Protein AF-A0A8S1F6C6-F1 (afdb_monomer)

Radius of gyration: 26.27 Å; Cα contacts (8 Å, |Δi|>4): 167; chains: 1; bounding box: 62×47×88 Å

Mean predicted aligned error: 12.19 Å

pLDDT: mean 78.43, std 21.15, range [31.61, 97.56]

InterPro domains:
  IPR026218 Heme transporter HRG [PF16954] (111-164)
  IPR026218 Heme transporter HRG [PR02095] (46-65)
  IPR026218 Heme transporter HRG [PR02095] (69-85)
  IPR026218 Heme transporter HRG [PR02095] (148-163)
  IPR026218 Heme transporter HRG [PR02095] (163-176)
  IPR026218 Heme transporter HRG [PTHR31525] (32-190)

Foldseek 3Di:
DDDDDDDDDPDPPPPPVPPPDPPPQVLVVVLVVDDDDCNQVPRLVVVLVVLVVLLVVLVVVLVCCVPPQVAVLLNVLSVVLSVLSVVLNVVSVCSVVVVCLPDDLVVLVVLLVVLVVQLVVLVVLLVVLVVCCVVVVQDDDDPVSSHYHHSVSSSVSSVSSNVSSVSRNVVSVVVSVSSVVVVVVVVVVVVVVVVVVVD

Solvent-accessible surface area (backbone atoms only — not comparable to full-atom values): 10990 Å² total; per-residue (Å²): 134,88,89,87,78,85,83,83,76,94,76,76,85,77,71,76,82,71,73,69,77,79,66,73,56,63,66,55,58,61,59,67,74,64,84,73,92,51,71,70,77,66,34,65,69,51,50,46,52,54,38,51,54,52,40,55,50,37,55,54,48,39,52,41,20,64,74,71,29,52,16,64,64,32,28,52,39,33,52,53,26,36,54,41,34,50,52,38,42,49,54,51,49,34,45,74,69,52,55,54,75,79,54,56,70,67,56,35,54,50,50,26,52,53,22,50,52,52,23,52,54,24,49,52,50,23,52,51,25,48,53,49,27,59,74,70,62,55,48,84,86,45,77,77,52,41,50,36,85,44,38,65,57,27,21,54,26,22,53,48,34,27,51,34,23,48,55,37,17,56,48,35,51,55,50,48,57,49,54,55,50,55,50,51,56,51,57,51,52,54,51,55,53,55,54,64,75,75,111

Sequence (199 aa):
MVPSNGQYDATDDKNEYEATDNREPFSRIMTAASEGCCKLICNINVKIGWTICGIILGFIYIACYIFYFKNWSACIVCAISVVFAFMTLYLYWAYKKDWIVSWKHSTFFWMFWLNIIFSIFALAGLITCYIIAGIDHMGAATIKDMHGENLWFTGTWFCFIIKWTVQSAFFARSVDKSLYRNQIEIDEEDGDTEIIRKY

Secondary structure (DSSP, 8-state):
---------TTSSSSSS-----S--HHHHHHHT--SS-TTTS-HHHHHHHHHHHHHHHHHHHHHIIIII--HHHHHHHHHHHHHHHHHHHHHHHHHTTGGGGS-HHHHHHHHHHHHHHHHHHHHHHHHHHHHHHHTT---S-GGGGSSS-HHHHHHHHHHHHHHHHHHHHHHHHHHHHHHHHHHHHHHHHHHHHHHTT-

Organism: NCBI:txid2654633

Nearest PDB structures (foldseek):
  8zgt-assembly1_B  TM=4.388E-01  e=4.003E+00  Rattus norvegicus
  3ja6-assembly1_I  TM=4.391E-01  e=5.411E+00  Escherichia coli
  8yrj-assembly1_B  TM=4.553E-01  e=5.690E+00  Mus musculus
  3zx6-assembly1_A  TM=2.893E-01  e=7.691E+00  Archaeoglobus fulgidus DSM 4304

Structure (mmCIF, N/CA/C/O backbone):
data_AF-A0A8S1F6C6-F1
#
_entry.id   AF-A0A8S1F6C6-F1
#
loop_
_atom_site.group_PDB
_atom_site.id
_atom_site.type_symbol
_atom_site.label_atom_id
_atom_site.label_alt_id
_atom_site.label_comp_id
_atom_site.label_asym_id
_atom_site.label_entity_id
_atom_site.label_seq_id
_atom_site.pdbx_PDB_ins_code
_atom_site.Cartn_x
_atom_site.Cartn_y
_atom_site.Cartn_z
_atom_site.occupancy
_atom_site.B_iso_or_equiv
_atom_site.auth_seq_id
_atom_site.auth_comp_id
_atom_site.auth_asym_id
_atom_site.auth_atom_id
_atom_site.pdbx_PDB_model_num
ATOM 1 N N . MET A 1 1 ? -40.542 -30.235 61.345 1.00 38.25 1 MET A N 1
ATOM 2 C CA . MET A 1 1 ? -39.351 -30.634 60.565 1.00 38.25 1 MET A CA 1
ATOM 3 C C . MET A 1 1 ? -39.476 -30.025 59.176 1.00 38.25 1 MET A C 1
ATOM 5 O O . MET A 1 1 ? -40.586 -29.934 58.675 1.00 38.25 1 MET A O 1
ATOM 9 N N . VAL A 1 2 ? -38.353 -29.522 58.667 1.00 33.06 2 VAL A N 1
ATOM 10 C CA . VAL A 1 2 ? -38.108 -28.805 57.395 1.00 33.06 2 VAL A CA 1
ATOM 11 C C . VAL A 1 2 ? -38.571 -29.614 56.151 1.00 33.06 2 VAL A C 1
ATOM 13 O O . VAL A 1 2 ? -38.705 -30.831 56.275 1.00 33.06 2 VAL A O 1
ATOM 16 N N . PRO A 1 3 ? -38.861 -28.962 54.996 1.00 46.53 3 PRO A N 1
ATOM 17 C CA . PRO A 1 3 ? -39.744 -29.442 53.922 1.00 46.53 3 PRO A CA 1
ATOM 18 C C . PRO A 1 3 ? -39.001 -30.005 52.688 1.00 46.53 3 PRO A C 1
ATOM 20 O O . PRO A 1 3 ? -37.785 -29.886 52.589 1.00 46.53 3 PRO A O 1
ATOM 23 N N . SER A 1 4 ? -39.736 -30.597 51.734 1.00 32.88 4 SER A N 1
ATOM 24 C CA . SER A 1 4 ? -39.261 -31.079 50.415 1.00 32.88 4 SER A CA 1
ATOM 25 C C . SER A 1 4 ? -40.494 -31.526 49.598 1.00 32.88 4 SER A C 1
ATOM 27 O O . SER A 1 4 ? -41.352 -32.187 50.170 1.00 32.88 4 SER A O 1
ATOM 29 N N . ASN A 1 5 ? -40.750 -31.218 48.324 1.00 34.97 5 ASN A N 1
ATOM 30 C CA . ASN A 1 5 ? -40.033 -30.529 47.255 1.00 34.97 5 ASN A CA 1
ATOM 31 C C . ASN A 1 5 ? -41.065 -29.838 46.349 1.00 34.97 5 ASN A C 1
ATOM 33 O O . ASN A 1 5 ? -42.118 -30.407 46.059 1.00 34.97 5 ASN A O 1
ATOM 37 N N . GLY A 1 6 ? -40.721 -28.636 45.886 1.00 35.88 6 GLY A N 1
ATOM 38 C CA . GLY A 1 6 ? -41.413 -27.952 44.802 1.00 35.88 6 GLY A CA 1
ATOM 39 C C . GLY A 1 6 ? -41.258 -28.710 43.485 1.00 35.88 6 GLY A C 1
ATOM 40 O O . GLY A 1 6 ? -40.197 -29.252 43.171 1.00 35.88 6 GLY A O 1
ATOM 41 N N . GLN A 1 7 ? -42.353 -28.759 42.743 1.00 31.61 7 GLN A N 1
ATOM 42 C CA . GLN A 1 7 ? -42.448 -29.318 41.408 1.00 31.61 7 GLN A CA 1
ATOM 43 C C . GLN A 1 7 ? -41.919 -28.253 40.440 1.00 31.61 7 GLN A C 1
ATOM 45 O O . GLN A 1 7 ? -42.520 -27.190 40.308 1.00 31.61 7 GLN A O 1
ATOM 50 N N . TYR A 1 8 ? -40.746 -28.500 39.856 1.00 37.75 8 TYR A N 1
ATOM 51 C CA . TYR A 1 8 ? -40.130 -27.616 38.868 1.00 37.75 8 TYR A CA 1
ATOM 52 C C . TYR A 1 8 ? -40.965 -27.625 37.583 1.00 37.75 8 TYR A C 1
ATOM 54 O O . TYR A 1 8 ? -41.187 -28.681 36.988 1.00 37.75 8 TYR A O 1
ATOM 62 N N . ASP A 1 9 ? -41.443 -26.442 37.208 1.00 39.81 9 ASP A N 1
ATOM 63 C CA . ASP A 1 9 ? -42.211 -26.171 35.998 1.00 39.81 9 ASP A CA 1
ATOM 64 C C . ASP A 1 9 ? -41.253 -26.077 34.801 1.00 39.81 9 ASP A C 1
ATOM 66 O O . ASP A 1 9 ? -40.309 -25.287 34.800 1.00 39.81 9 ASP A O 1
ATOM 70 N N . ALA A 1 10 ? -41.445 -26.937 33.803 1.00 39.91 10 ALA A N 1
ATOM 71 C CA . ALA A 1 10 ? -40.552 -27.104 32.656 1.00 39.91 10 ALA A CA 1
ATOM 72 C C . ALA A 1 10 ? -40.976 -26.211 31.476 1.00 39.91 10 ALA A C 1
ATOM 74 O O . ALA A 1 10 ? -41.168 -26.694 30.356 1.00 39.91 10 ALA A O 1
ATOM 75 N N . THR A 1 11 ? -41.161 -24.915 31.727 1.00 37.97 11 THR A N 1
ATOM 76 C CA . THR A 1 11 ? -41.613 -23.951 30.705 1.00 37.97 11 THR A CA 1
ATOM 77 C C . THR A 1 11 ? -40.684 -22.760 30.479 1.00 37.97 11 THR A C 1
ATOM 79 O O . THR A 1 11 ? -41.010 -21.929 29.637 1.00 37.97 11 THR A O 1
ATOM 82 N N . ASP A 1 12 ? -39.5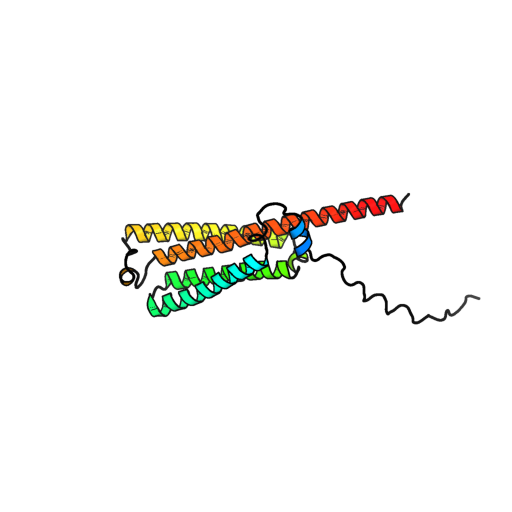16 -22.694 31.127 1.00 38.53 12 ASP A N 1
ATOM 83 C CA . ASP A 1 12 ? -38.663 -21.489 31.096 1.00 38.53 12 ASP A CA 1
ATOM 84 C C . ASP A 1 12 ? -37.388 -21.584 30.230 1.00 38.53 12 ASP A C 1
ATOM 86 O O . ASP A 1 12 ? -36.595 -20.659 30.199 1.00 38.53 12 ASP A O 1
ATOM 90 N N . ASP A 1 13 ? -37.190 -22.659 29.458 1.00 37.94 13 ASP A N 1
ATOM 91 C CA . ASP A 1 13 ? -35.965 -22.830 28.640 1.00 37.94 13 ASP A CA 1
ATOM 92 C C . ASP A 1 13 ? -36.130 -22.449 27.155 1.00 37.94 13 ASP A C 1
ATOM 94 O O . ASP A 1 13 ? -35.235 -22.666 26.335 1.00 37.94 13 ASP A O 1
ATOM 98 N N . LYS A 1 14 ? -37.284 -21.897 26.756 1.00 33.53 14 LYS A N 1
ATOM 99 C CA . LYS A 1 14 ? -37.542 -21.534 25.345 1.00 33.53 14 LYS A CA 1
ATOM 100 C C . LYS A 1 14 ? -37.473 -20.044 25.032 1.00 33.53 14 LYS A C 1
ATOM 102 O O . LYS A 1 14 ? -37.511 -19.702 23.857 1.00 33.53 14 LYS A O 1
ATOM 107 N N . ASN A 1 15 ? -37.302 -19.186 26.035 1.00 37.34 15 ASN A N 1
ATOM 108 C CA . ASN A 1 15 ? -37.282 -17.734 25.836 1.00 37.34 15 ASN A CA 1
ATOM 109 C C . ASN A 1 15 ? -35.881 -17.104 25.933 1.00 37.34 15 ASN A C 1
ATOM 111 O O . ASN A 1 15 ? -35.749 -15.909 25.693 1.00 37.34 15 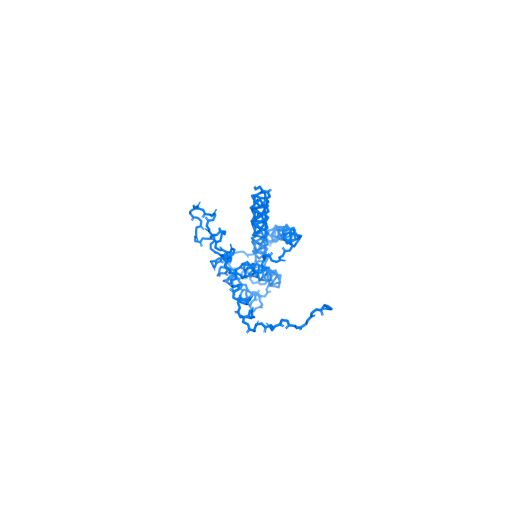ASN A O 1
ATOM 115 N N . GLU A 1 16 ? -34.825 -17.870 26.230 1.00 35.94 16 GLU A N 1
ATOM 116 C CA . GLU A 1 16 ? -33.487 -17.298 26.475 1.00 35.94 16 GLU A CA 1
ATOM 117 C C . GLU A 1 16 ? -32.535 -17.342 25.259 1.00 35.94 16 GLU A C 1
ATOM 119 O O . GLU A 1 16 ? -31.465 -16.739 25.276 1.00 35.94 16 GLU A O 1
ATOM 124 N N . TYR A 1 17 ? -32.940 -17.967 24.147 1.00 36.81 17 TYR A N 1
ATOM 125 C CA . TYR A 1 17 ? -32.152 -17.988 22.898 1.00 36.81 17 TYR A CA 1
ATOM 126 C C . TYR A 1 17 ? -32.688 -17.056 21.799 1.00 36.81 17 TYR A C 1
ATOM 128 O O . TYR A 1 17 ? -32.098 -16.974 20.723 1.00 36.81 17 TYR A O 1
ATOM 136 N N . GLU A 1 18 ? -33.769 -16.323 22.076 1.00 34.50 18 GLU A N 1
ATOM 137 C CA . GLU A 1 18 ? -34.344 -15.298 21.191 1.00 34.50 18 GLU A CA 1
ATOM 138 C C . GLU A 1 18 ? -34.025 -13.865 21.652 1.00 34.50 18 GLU A C 1
ATOM 140 O O . GLU A 1 18 ? -34.672 -12.902 21.250 1.00 34.50 18 GLU A O 1
ATOM 145 N N . ALA A 1 19 ? -32.943 -13.683 22.413 1.00 37.66 19 ALA A N 1
ATOM 146 C CA . ALA A 1 19 ? -32.244 -12.401 22.457 1.00 37.66 19 ALA A CA 1
ATOM 147 C C . ALA A 1 19 ? -31.420 -12.231 21.166 1.00 37.66 19 ALA A C 1
ATOM 149 O O . ALA A 1 19 ? -30.191 -12.139 21.182 1.00 37.66 19 ALA A O 1
ATOM 150 N N . THR A 1 20 ? -32.096 -12.231 20.013 1.00 38.94 20 THR A N 1
ATOM 151 C CA . THR A 1 20 ? -31.527 -11.701 18.777 1.00 38.94 20 THR A CA 1
ATOM 152 C C . THR A 1 20 ? -31.255 -10.226 19.005 1.00 38.94 20 THR A C 1
ATOM 154 O O . THR A 1 20 ? -32.168 -9.406 18.971 1.00 38.94 20 THR A O 1
ATOM 157 N N . ASP A 1 21 ? -29.996 -9.947 19.330 1.00 43.25 21 ASP A N 1
ATOM 158 C CA . ASP A 1 21 ? -29.200 -8.789 18.940 1.00 43.25 21 ASP A CA 1
ATOM 159 C C . ASP A 1 21 ? -29.980 -7.753 18.109 1.00 43.25 21 ASP A C 1
ATOM 161 O O . ASP A 1 21 ? -29.881 -7.681 16.886 1.00 43.25 21 ASP A O 1
ATOM 165 N N . ASN A 1 22 ? -30.788 -6.952 18.803 1.00 41.56 22 ASN A N 1
ATOM 166 C CA . ASN A 1 22 ? -31.436 -5.760 18.265 1.00 41.56 22 ASN A CA 1
ATOM 167 C C . ASN A 1 22 ? -30.474 -4.558 18.304 1.00 41.56 22 ASN A C 1
ATOM 169 O O . ASN A 1 22 ? -30.927 -3.413 18.257 1.00 41.56 22 ASN A O 1
ATOM 173 N N . ARG A 1 23 ? -29.147 -4.767 18.387 1.00 46.59 23 ARG A N 1
ATOM 174 C CA . ARG A 1 23 ? -28.223 -3.691 18.029 1.00 46.59 23 ARG A CA 1
ATOM 175 C C . ARG A 1 23 ? -28.359 -3.490 16.536 1.00 46.59 23 ARG A C 1
ATOM 177 O O . ARG A 1 23 ? -28.026 -4.367 15.740 1.00 46.59 23 ARG A O 1
ATOM 184 N N . GLU A 1 24 ? -28.847 -2.316 16.148 1.00 50.19 24 GLU A N 1
ATOM 185 C CA . GLU A 1 24 ? -28.690 -1.891 14.769 1.00 50.19 24 GLU A CA 1
ATOM 186 C C . GLU A 1 24 ? -27.220 -2.095 14.374 1.00 50.19 24 GLU A C 1
ATOM 188 O O . GLU A 1 24 ? -26.332 -1.672 15.124 1.00 50.19 24 GLU A O 1
ATOM 193 N N . PRO A 1 25 ? -26.940 -2.774 13.245 1.00 56.66 25 PRO A N 1
ATOM 194 C CA . PRO A 1 25 ? -25.573 -3.111 12.883 1.00 56.66 25 PRO A CA 1
ATOM 195 C C . PRO A 1 25 ? -24.746 -1.828 12.887 1.00 56.66 25 PRO A C 1
ATOM 197 O O . PRO A 1 25 ? -25.185 -0.812 12.348 1.00 56.66 25 PRO A O 1
ATOM 200 N N . PHE A 1 26 ? -23.570 -1.846 13.513 1.00 54.47 26 PHE A N 1
ATOM 201 C CA . PHE A 1 26 ? -22.743 -0.653 13.747 1.00 54.47 26 PHE A CA 1
ATOM 202 C C . PHE A 1 26 ? -22.445 0.108 12.442 1.00 54.47 26 PHE A C 1
ATOM 204 O O . PHE A 1 26 ? -22.387 1.342 12.407 1.00 54.47 26 PHE A O 1
ATOM 211 N N . SER A 1 27 ? -22.375 -0.628 11.329 1.00 55.53 27 SER A N 1
ATOM 212 C CA . SER A 1 27 ? -22.374 -0.077 9.972 1.00 55.53 27 SER A CA 1
ATOM 213 C C . SER A 1 27 ? -23.506 0.929 9.679 1.00 55.53 27 SER A C 1
ATOM 215 O O . SER A 1 27 ? -23.261 1.919 8.990 1.00 55.53 27 SER A O 1
ATOM 217 N N . ARG A 1 28 ? -24.726 0.749 10.202 1.00 54.28 28 ARG A N 1
ATOM 218 C CA . ARG A 1 28 ? -25.865 1.680 10.062 1.00 54.28 28 ARG A CA 1
ATOM 219 C C . ARG A 1 28 ? -25.733 2.919 10.946 1.00 54.28 28 ARG A C 1
ATOM 221 O O . ARG A 1 28 ? -25.988 4.013 10.446 1.00 54.28 28 ARG A O 1
ATOM 228 N N . ILE A 1 29 ? -25.245 2.779 12.179 1.00 53.16 29 ILE A N 1
ATOM 229 C CA . ILE A 1 29 ? -25.085 3.894 13.134 1.00 53.16 29 ILE A CA 1
ATOM 230 C C . ILE A 1 29 ? -24.086 4.934 12.598 1.00 53.16 29 ILE A C 1
ATOM 232 O O . ILE A 1 29 ? -24.382 6.127 12.541 1.00 53.16 29 ILE A O 1
ATOM 236 N N . MET A 1 30 ? -22.937 4.494 12.072 1.00 49.62 30 MET A N 1
ATOM 237 C CA . MET A 1 30 ? -21.992 5.408 11.406 1.00 49.62 30 MET A CA 1
ATOM 238 C C . MET A 1 30 ? -22.558 6.039 10.126 1.00 49.62 30 MET A C 1
ATOM 240 O O . MET A 1 30 ? -22.165 7.148 9.759 1.00 49.62 30 MET A O 1
ATOM 244 N N . THR A 1 31 ? -23.457 5.342 9.423 1.00 49.38 31 THR A N 1
ATOM 245 C CA . THR A 1 31 ? -24.074 5.869 8.196 1.00 49.38 31 THR A CA 1
ATOM 246 C C . THR A 1 31 ? -25.054 7.007 8.509 1.00 49.38 31 THR A C 1
ATOM 248 O O . THR A 1 31 ? -25.219 7.904 7.681 1.00 49.38 31 THR A O 1
ATOM 251 N N . ALA A 1 32 ? -25.657 7.010 9.703 1.00 45.88 32 ALA A N 1
ATOM 252 C CA . ALA A 1 32 ? -26.539 8.078 10.174 1.00 45.88 32 ALA A CA 1
ATOM 253 C C . ALA A 1 32 ? -25.771 9.336 10.629 1.00 45.88 32 ALA A C 1
ATOM 255 O O . ALA A 1 32 ? -26.242 10.446 10.415 1.00 45.88 32 ALA A O 1
ATOM 256 N N . ALA A 1 33 ? -24.553 9.192 11.166 1.00 46.00 33 ALA A N 1
ATOM 257 C CA . ALA A 1 33 ? -23.766 10.309 11.709 1.00 46.00 33 ALA A CA 1
ATOM 258 C C . ALA A 1 33 ? -23.017 11.171 10.662 1.00 46.00 33 ALA A C 1
ATOM 260 O O . ALA A 1 33 ? -22.274 12.084 11.025 1.00 46.00 33 ALA A O 1
ATOM 261 N N . SER A 1 34 ? -23.166 10.899 9.359 1.00 45.12 34 SER A N 1
ATOM 262 C CA . SER A 1 34 ? -22.486 11.633 8.279 1.00 45.12 34 SER A CA 1
ATOM 263 C C . SER A 1 34 ? -23.498 12.294 7.338 1.00 45.12 34 SER A C 1
ATOM 265 O O . SER A 1 34 ? -23.769 11.825 6.230 1.00 45.12 34 SER A O 1
ATOM 267 N N . GLU A 1 35 ? -24.064 13.416 7.777 1.00 44.50 35 GLU A N 1
ATOM 268 C CA . GLU A 1 35 ? -24.906 14.270 6.938 1.00 44.50 35 GLU A CA 1
ATOM 269 C C . GLU A 1 35 ? -24.049 15.248 6.117 1.00 44.50 35 GLU A C 1
ATOM 271 O O . GLU A 1 35 ? -23.341 16.091 6.660 1.00 44.50 35 GLU A O 1
ATOM 276 N N . GLY A 1 36 ? -24.115 15.132 4.784 1.00 39.16 36 GLY A N 1
ATOM 277 C CA . GLY A 1 36 ? -23.612 16.142 3.843 1.00 39.16 36 GLY A CA 1
ATOM 278 C C . GLY A 1 36 ? -22.742 15.591 2.708 1.00 39.16 36 GLY A C 1
ATOM 279 O O . GLY A 1 36 ? -21.549 15.370 2.876 1.00 39.16 36 GLY A O 1
ATOM 280 N N . CYS A 1 37 ? -23.342 15.411 1.523 1.00 33.56 37 CYS A N 1
ATOM 281 C CA . CYS A 1 37 ? -22.728 15.222 0.188 1.00 33.56 37 CYS A CA 1
ATOM 282 C C . CYS A 1 37 ? -21.810 13.993 -0.061 1.00 33.56 37 CYS A C 1
ATOM 284 O O . CYS A 1 37 ? -21.713 13.503 -1.184 1.00 33.56 37 CYS A O 1
ATOM 286 N N . CYS A 1 38 ? -21.218 13.397 0.971 1.00 47.22 38 CYS A N 1
ATOM 287 C CA . CYS A 1 38 ? -20.274 12.276 0.892 1.00 47.22 38 CYS A CA 1
ATOM 288 C C . CYS A 1 38 ? -20.933 10.880 0.748 1.00 47.22 38 CYS A C 1
ATOM 290 O O . CYS A 1 38 ? -20.255 9.860 0.836 1.00 47.22 38 CYS A O 1
ATOM 292 N N . LYS A 1 39 ? -22.253 10.787 0.523 1.00 44.09 39 LYS A N 1
ATOM 293 C CA . LYS A 1 39 ? -23.035 9.530 0.628 1.00 44.09 39 LYS A CA 1
ATOM 294 C C . LYS A 1 39 ? -22.634 8.416 -0.355 1.00 44.09 39 LYS A C 1
ATOM 296 O O . LYS A 1 39 ? -22.781 7.243 -0.024 1.00 44.09 39 LYS A O 1
ATOM 301 N N . LEU A 1 40 ? -22.110 8.750 -1.537 1.00 40.34 40 LEU A N 1
ATOM 302 C CA . LEU A 1 40 ? -21.730 7.753 -2.552 1.00 40.34 40 LEU A CA 1
ATOM 303 C C . LEU A 1 40 ? -20.300 7.217 -2.372 1.00 40.34 40 LEU A C 1
ATOM 305 O O . LEU A 1 40 ? -20.072 6.026 -2.547 1.00 40.34 40 LEU A O 1
ATOM 309 N N . ILE A 1 41 ? -19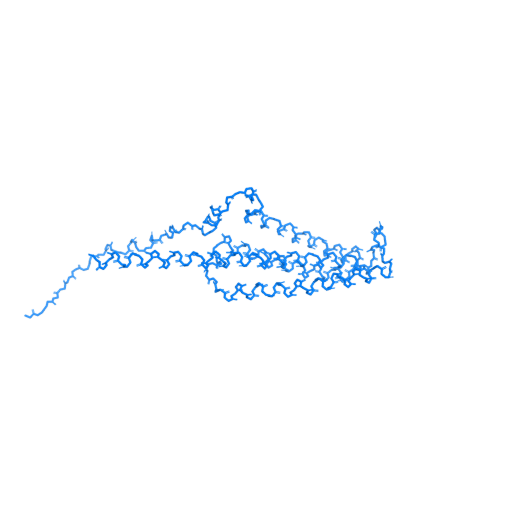.351 8.066 -1.963 1.00 48.78 41 ILE A N 1
ATOM 310 C CA . ILE A 1 41 ? -17.932 7.693 -1.785 1.00 48.78 41 ILE A CA 1
ATOM 311 C C . ILE A 1 41 ? -17.651 7.223 -0.342 1.00 48.78 41 ILE A C 1
ATOM 313 O O . ILE A 1 41 ? -16.704 6.470 -0.100 1.00 48.78 41 ILE A O 1
ATOM 317 N N . CYS A 1 42 ? -18.498 7.588 0.627 1.00 59.06 42 CYS A N 1
ATOM 318 C CA . CYS A 1 42 ? -18.407 7.077 1.997 1.00 59.06 42 CYS A CA 1
ATOM 319 C C . CYS A 1 42 ? -19.049 5.705 2.192 1.00 59.06 42 CYS A C 1
ATOM 321 O O . CYS A 1 42 ? -18.764 5.072 3.208 1.00 59.06 42 CYS A O 1
ATOM 323 N N . ASN A 1 43 ? -19.852 5.211 1.243 1.00 77.00 43 ASN A N 1
ATOM 324 C CA . ASN A 1 43 ? -20.453 3.892 1.380 1.00 77.00 43 ASN A CA 1
ATOM 325 C C . ASN A 1 43 ? -19.365 2.810 1.329 1.00 77.00 43 ASN A C 1
ATOM 327 O O . ASN A 1 43 ? -18.625 2.685 0.348 1.00 77.00 43 ASN A O 1
ATOM 331 N N . ILE A 1 44 ? -19.283 2.007 2.391 1.00 81.69 44 ILE A N 1
ATOM 332 C CA . ILE A 1 44 ? -18.297 0.933 2.516 1.00 81.69 44 ILE A CA 1
ATOM 333 C C . ILE A 1 44 ? -18.348 -0.044 1.331 1.00 81.69 44 ILE A C 1
ATOM 335 O O . ILE A 1 44 ? -17.307 -0.525 0.892 1.00 81.69 44 ILE A O 1
ATOM 339 N N . ASN A 1 45 ? -19.524 -0.274 0.736 1.00 85.25 45 ASN A N 1
ATOM 340 C CA . ASN A 1 45 ? -19.671 -1.155 -0.426 1.00 85.25 45 ASN A CA 1
ATOM 341 C C . ASN A 1 45 ? -18.947 -0.616 -1.668 1.00 85.25 45 ASN A C 1
ATOM 343 O O . ASN A 1 45 ? -18.335 -1.390 -2.402 1.00 85.25 45 ASN A O 1
ATOM 347 N N . VAL A 1 46 ? -18.964 0.703 -1.882 1.00 86.88 46 VAL A N 1
ATOM 348 C CA . VAL A 1 46 ? -18.253 1.339 -3.003 1.00 86.88 46 VAL A CA 1
ATOM 349 C C . VAL A 1 46 ? -16.746 1.261 -2.781 1.00 86.88 46 VAL A C 1
ATOM 351 O O . VAL A 1 46 ? -16.005 0.922 -3.702 1.00 86.88 46 VAL A O 1
ATOM 354 N N . LYS A 1 47 ? -16.290 1.485 -1.542 1.00 87.69 47 LYS A N 1
ATOM 355 C CA . LYS A 1 47 ? -14.874 1.337 -1.173 1.00 87.69 47 LYS A CA 1
ATOM 356 C C . LYS A 1 47 ? -14.374 -0.092 -1.399 1.00 87.69 47 LYS A C 1
ATOM 358 O O . LYS A 1 47 ? -13.298 -0.268 -1.960 1.00 87.69 47 LYS A O 1
ATOM 363 N N . ILE A 1 48 ? -15.170 -1.097 -1.029 1.00 90.62 48 ILE A N 1
ATOM 364 C CA . ILE A 1 48 ? -14.882 -2.515 -1.299 1.00 90.62 48 ILE A CA 1
ATOM 365 C C . ILE A 1 48 ? -14.767 -2.767 -2.806 1.00 90.62 48 ILE A C 1
ATOM 367 O O . ILE A 1 48 ? -13.765 -3.327 -3.248 1.00 90.62 48 ILE A O 1
ATOM 371 N N . GLY A 1 49 ? -15.751 -2.319 -3.595 1.00 91.25 49 GLY A N 1
ATOM 372 C CA . GLY A 1 49 ? -15.736 -2.481 -5.052 1.00 91.25 49 GLY A CA 1
ATOM 373 C C . GLY A 1 49 ? -14.500 -1.854 -5.700 1.00 91.25 49 GLY A C 1
ATOM 374 O O . GLY A 1 49 ? -13.826 -2.498 -6.499 1.00 91.25 49 GLY A O 1
ATOM 375 N N . TRP A 1 50 ? -14.138 -0.636 -5.287 1.00 90.69 50 TRP A N 1
ATOM 376 C CA . TRP A 1 50 ? -12.940 0.052 -5.773 1.00 90.69 50 TRP A CA 1
ATOM 377 C C . TRP A 1 50 ? -11.647 -0.709 -5.449 1.00 90.69 50 TRP A C 1
ATOM 379 O O . TRP A 1 50 ? -10.765 -0.830 -6.301 1.00 90.69 50 TRP A O 1
ATOM 389 N N . THR A 1 51 ? -11.532 -1.256 -4.236 1.00 93.31 51 THR A N 1
ATOM 390 C CA . THR A 1 51 ? -10.365 -2.057 -3.842 1.00 93.31 51 THR A CA 1
ATOM 391 C C . THR A 1 51 ? -10.271 -3.355 -4.649 1.00 93.31 51 THR A C 1
ATOM 393 O O . THR A 1 51 ? -9.181 -3.704 -5.096 1.00 93.31 51 THR A O 1
ATOM 396 N N . ILE A 1 52 ? -11.394 -4.035 -4.910 1.00 95.31 52 ILE A N 1
ATOM 397 C CA . ILE A 1 52 ? -11.427 -5.248 -5.749 1.00 95.31 52 ILE A CA 1
ATOM 398 C C . ILE A 1 52 ? -10.958 -4.939 -7.174 1.00 95.31 52 ILE A C 1
ATOM 400 O O . ILE A 1 52 ? -10.104 -5.653 -7.701 1.00 95.31 52 ILE A O 1
ATOM 404 N N . CYS A 1 53 ? -11.446 -3.852 -7.780 1.00 94.75 53 CYS A N 1
ATOM 405 C CA . CYS A 1 53 ? -10.966 -3.410 -9.092 1.00 94.75 53 CYS A CA 1
ATOM 406 C C . CYS A 1 53 ? -9.449 -3.166 -9.086 1.00 94.75 53 CYS A C 1
ATOM 408 O O . CYS A 1 53 ? -8.756 -3.589 -10.008 1.00 94.75 53 CYS A O 1
ATOM 410 N N . GLY A 1 54 ? -8.920 -2.542 -8.027 1.00 93.19 54 GLY A N 1
ATOM 411 C CA . GLY A 1 54 ? -7.481 -2.329 -7.854 1.00 93.19 54 GLY A CA 1
ATOM 412 C C . GLY A 1 54 ? -6.673 -3.630 -7.793 1.00 93.19 54 GLY A C 1
ATOM 413 O O . GLY A 1 54 ? -5.625 -3.725 -8.427 1.00 93.19 54 GLY A O 1
ATOM 414 N N . ILE A 1 55 ? -7.176 -4.646 -7.089 1.00 96.62 55 ILE A N 1
ATOM 415 C CA . ILE A 1 55 ? -6.541 -5.972 -6.999 1.00 96.62 55 ILE A CA 1
ATOM 416 C C . ILE A 1 55 ? -6.516 -6.660 -8.370 1.00 96.62 55 ILE A C 1
ATOM 418 O O . ILE A 1 55 ? -5.470 -7.161 -8.782 1.00 96.62 55 ILE A O 1
ATOM 422 N N . ILE A 1 56 ? -7.641 -6.653 -9.096 1.00 97.06 56 ILE A N 1
ATOM 423 C CA . ILE A 1 56 ? -7.735 -7.251 -10.439 1.00 97.06 56 ILE A CA 1
ATOM 424 C C . ILE A 1 56 ? -6.744 -6.576 -11.391 1.00 97.06 56 ILE A C 1
ATOM 426 O O . ILE A 1 56 ? -5.990 -7.262 -12.081 1.00 97.06 56 ILE A O 1
ATOM 430 N N . LEU A 1 57 ? -6.699 -5.239 -11.388 1.00 95.50 57 LEU A N 1
ATOM 431 C CA . LEU A 1 57 ? -5.726 -4.482 -12.176 1.00 95.50 57 LEU A CA 1
ATOM 432 C C . LEU A 1 57 ? -4.293 -4.865 -11.800 1.00 95.50 57 LEU A C 1
ATOM 434 O O . LEU A 1 57 ? -3.487 -5.121 -12.690 1.00 95.50 57 LEU A O 1
ATOM 438 N N . GLY A 1 58 ? -3.983 -4.976 -10.508 1.00 95.44 58 GLY A N 1
ATOM 439 C CA . GLY A 1 58 ? -2.667 -5.407 -10.043 1.00 95.44 58 GLY A CA 1
ATOM 440 C C . GLY A 1 58 ? -2.241 -6.759 -10.621 1.00 95.44 58 GLY A C 1
ATOM 441 O O . GLY A 1 58 ? -1.150 -6.863 -11.173 1.00 95.44 58 GLY A O 1
ATOM 442 N N . PHE A 1 59 ? -3.110 -7.774 -10.598 1.00 97.19 59 PHE A N 1
ATOM 443 C CA . PHE A 1 59 ? -2.793 -9.080 -11.193 1.00 97.19 59 PHE A CA 1
ATOM 444 C C . PHE A 1 59 ? -2.568 -9.024 -12.707 1.00 97.19 59 PHE A C 1
ATOM 446 O O . PHE A 1 59 ? -1.646 -9.671 -13.209 1.00 97.19 59 PHE A O 1
ATOM 453 N N . ILE A 1 60 ? -3.365 -8.233 -13.431 1.00 96.94 60 ILE A N 1
ATOM 454 C CA . ILE A 1 60 ? -3.170 -8.020 -14.873 1.00 96.94 60 ILE A CA 1
ATOM 455 C C . ILE A 1 60 ? -1.788 -7.406 -15.124 1.00 96.94 60 ILE A C 1
ATOM 457 O O . ILE A 1 60 ? -1.034 -7.901 -15.960 1.00 96.94 60 ILE A O 1
ATOM 461 N N . TYR A 1 61 ? -1.419 -6.373 -14.364 1.00 95.50 61 TYR A N 1
ATOM 462 C CA . TYR A 1 61 ? -0.126 -5.713 -14.519 1.00 95.50 61 TYR A CA 1
ATOM 463 C C . TYR A 1 61 ? 1.055 -6.597 -14.112 1.00 95.50 61 TYR A C 1
ATOM 465 O O . TYR A 1 61 ? 2.070 -6.565 -14.801 1.00 95.50 61 TYR A O 1
ATOM 473 N N . ILE A 1 62 ? 0.928 -7.437 -13.079 1.00 96.06 62 ILE A N 1
ATOM 474 C CA . ILE A 1 62 ? 1.941 -8.455 -12.744 1.00 96.06 62 ILE A CA 1
ATOM 475 C C . ILE A 1 62 ? 2.203 -9.352 -13.961 1.00 96.06 62 ILE A C 1
ATOM 477 O O . ILE A 1 62 ? 3.356 -9.528 -14.358 1.00 96.06 62 ILE A O 1
ATOM 481 N N . ALA A 1 63 ? 1.149 -9.859 -14.610 1.00 95.69 63 ALA A N 1
ATOM 482 C CA . ALA A 1 63 ? 1.299 -10.663 -15.822 1.00 95.69 63 ALA A CA 1
ATOM 483 C C . ALA A 1 63 ? 1.957 -9.862 -16.963 1.00 95.69 63 ALA A C 1
ATOM 485 O O . ALA A 1 63 ? 2.874 -10.362 -17.619 1.00 95.69 63 ALA A O 1
ATOM 486 N N . CYS A 1 64 ? 1.560 -8.603 -17.172 1.00 94.25 64 CYS A N 1
ATOM 487 C CA . CYS A 1 64 ? 2.187 -7.731 -18.169 1.00 94.25 64 CYS A CA 1
ATOM 488 C C . CYS A 1 64 ? 3.679 -7.484 -17.886 1.00 94.25 64 CYS A C 1
ATOM 490 O O . CYS A 1 64 ? 4.479 -7.490 -18.823 1.00 94.25 64 CYS A O 1
ATOM 492 N N . TYR A 1 65 ? 4.084 -7.293 -16.628 1.00 94.56 65 TYR A N 1
ATOM 493 C CA . TYR A 1 65 ? 5.490 -7.073 -16.282 1.00 94.56 65 TYR A CA 1
ATOM 494 C C . TYR A 1 65 ? 6.349 -8.316 -16.465 1.00 94.56 65 TYR A C 1
ATOM 496 O O . TYR A 1 65 ? 7.497 -8.182 -16.881 1.00 94.56 65 TYR A O 1
ATOM 504 N N . ILE A 1 66 ? 5.797 -9.507 -16.235 1.00 93.75 66 ILE A N 1
ATOM 505 C CA . ILE A 1 66 ? 6.510 -10.772 -16.444 1.00 93.75 66 ILE A CA 1
ATOM 506 C C . ILE A 1 66 ? 6.642 -11.083 -17.940 1.00 93.75 66 ILE A C 1
ATOM 508 O O . ILE A 1 66 ? 7.745 -11.343 -18.423 1.00 93.75 66 ILE A O 1
ATOM 512 N N . PHE A 1 67 ? 5.533 -11.056 -18.687 1.00 93.44 67 PHE A N 1
ATOM 513 C CA . PHE A 1 67 ? 5.506 -11.572 -20.060 1.00 93.44 67 PHE A CA 1
ATOM 514 C C . PHE A 1 67 ? 5.837 -10.527 -21.125 1.00 93.44 67 PHE A C 1
ATOM 516 O O . PHE A 1 67 ? 6.491 -10.859 -22.114 1.00 93.44 67 PHE A O 1
ATOM 523 N N . TYR A 1 68 ? 5.390 -9.283 -20.946 1.00 91.62 68 TYR A N 1
ATOM 524 C CA . TYR A 1 68 ? 5.512 -8.246 -21.969 1.00 91.62 68 TYR A CA 1
ATOM 525 C C . TYR A 1 68 ? 6.700 -7.323 -21.692 1.00 91.62 68 TYR A C 1
ATOM 527 O O . TYR A 1 68 ? 7.658 -7.293 -22.463 1.00 91.62 68 TYR A O 1
ATOM 535 N N . PHE A 1 69 ? 6.679 -6.610 -20.565 1.00 89.06 69 PHE A N 1
ATOM 536 C CA . PHE A 1 69 ? 7.697 -5.599 -20.268 1.00 89.06 69 PHE A CA 1
ATOM 537 C C . PHE A 1 69 ? 9.013 -6.193 -19.752 1.00 89.06 69 PHE A C 1
ATOM 539 O O . PHE A 1 69 ? 10.047 -5.564 -19.936 1.00 89.06 69 PHE A O 1
ATOM 546 N N . LYS A 1 70 ? 9.000 -7.397 -19.161 1.00 92.19 70 LYS A N 1
ATOM 547 C CA . LYS A 1 70 ? 10.160 -8.037 -18.504 1.00 92.19 70 LYS A CA 1
ATOM 548 C C . LYS A 1 70 ? 10.821 -7.137 -17.447 1.00 92.19 70 LYS A C 1
ATOM 550 O O . LYS A 1 70 ? 12.043 -7.070 -17.356 1.00 92.19 70 LYS A O 1
ATOM 555 N N . ASN A 1 71 ? 9.998 -6.442 -16.664 1.00 93.06 71 ASN A N 1
ATOM 556 C CA . ASN A 1 71 ? 10.432 -5.507 -15.628 1.00 93.06 71 ASN A CA 1
ATOM 557 C C . ASN A 1 71 ? 10.225 -6.136 -14.245 1.00 93.06 71 ASN A C 1
ATOM 559 O O . ASN A 1 71 ? 9.099 -6.210 -13.742 1.00 93.06 71 ASN A O 1
ATOM 563 N N . TRP A 1 72 ? 11.309 -6.617 -13.640 1.00 92.38 72 TRP A N 1
ATOM 564 C CA . TRP A 1 72 ? 11.235 -7.359 -12.382 1.00 92.38 72 TRP A CA 1
ATOM 565 C C . TRP A 1 72 ? 10.984 -6.447 -11.184 1.00 92.38 72 TRP A C 1
ATOM 567 O O . TRP A 1 72 ? 10.193 -6.811 -10.311 1.00 92.38 72 TRP A O 1
ATOM 577 N N . SER A 1 73 ? 11.574 -5.250 -11.155 1.00 94.25 73 SER A N 1
ATOM 578 C CA . SER A 1 73 ? 11.359 -4.316 -10.046 1.00 94.25 73 SER A CA 1
ATOM 579 C C . SER A 1 73 ? 9.912 -3.840 -9.988 1.00 94.25 73 SER A C 1
ATOM 581 O O . SER A 1 73 ? 9.286 -3.908 -8.927 1.00 94.25 73 SER A O 1
ATOM 583 N N . ALA A 1 74 ? 9.332 -3.445 -11.126 1.00 95.00 74 ALA A N 1
ATOM 584 C CA . ALA A 1 74 ? 7.926 -3.056 -11.188 1.00 95.00 74 ALA A CA 1
ATOM 585 C C . ALA A 1 74 ? 7.008 -4.224 -10.805 1.00 95.00 74 ALA A C 1
ATOM 587 O O . ALA A 1 74 ? 6.038 -4.017 -10.080 1.00 95.00 74 ALA A O 1
ATOM 588 N N . CYS A 1 75 ? 7.341 -5.453 -11.217 1.00 96.12 75 CYS A N 1
ATOM 589 C CA . CYS A 1 75 ? 6.595 -6.651 -10.834 1.00 96.12 75 CYS A CA 1
ATOM 590 C C . CYS A 1 75 ? 6.580 -6.866 -9.311 1.00 96.12 75 CYS A C 1
ATOM 592 O O . CYS A 1 75 ? 5.514 -7.087 -8.736 1.00 96.12 75 CYS A O 1
ATOM 594 N N . ILE A 1 76 ? 7.739 -6.784 -8.647 1.00 96.31 76 ILE A N 1
ATOM 595 C CA . ILE A 1 76 ? 7.849 -6.997 -7.195 1.00 96.31 76 ILE A CA 1
ATOM 596 C C . ILE A 1 76 ? 7.081 -5.913 -6.433 1.00 96.31 76 ILE A C 1
ATOM 598 O O . ILE A 1 76 ? 6.280 -6.228 -5.552 1.00 96.31 76 ILE A O 1
ATOM 602 N N . VAL A 1 77 ? 7.272 -4.639 -6.788 1.00 97.25 77 VAL A N 1
ATOM 603 C CA . VAL A 1 77 ? 6.588 -3.524 -6.112 1.00 97.25 77 VAL A CA 1
ATOM 604 C C . VAL A 1 77 ? 5.077 -3.566 -6.374 1.00 97.25 77 VAL A C 1
ATOM 606 O O . VAL A 1 77 ? 4.289 -3.313 -5.462 1.00 97.25 77 VAL A O 1
ATOM 609 N N . CYS A 1 78 ? 4.650 -3.971 -7.575 1.00 97.38 78 CYS A N 1
ATOM 610 C CA . CYS A 1 78 ? 3.243 -4.222 -7.886 1.00 97.38 78 CYS A CA 1
ATOM 611 C C . CYS A 1 78 ? 2.662 -5.342 -7.009 1.00 97.38 78 CYS A C 1
ATOM 613 O O . CYS A 1 78 ? 1.612 -5.151 -6.396 1.00 97.38 78 CYS A O 1
ATOM 615 N N . ALA A 1 79 ? 3.364 -6.470 -6.862 1.00 97.06 79 ALA A N 1
ATOM 616 C CA . ALA A 1 79 ? 2.928 -7.569 -6.000 1.00 97.06 79 ALA A CA 1
ATOM 617 C C . ALA A 1 79 ? 2.793 -7.136 -4.531 1.00 97.06 79 ALA A C 1
ATOM 619 O O . ALA A 1 79 ? 1.780 -7.426 -3.894 1.00 97.06 79 ALA A O 1
ATOM 620 N N . ILE A 1 80 ? 3.757 -6.368 -4.011 1.00 96.94 80 ILE A N 1
ATOM 621 C CA . ILE A 1 80 ? 3.676 -5.778 -2.665 1.00 96.94 80 ILE A CA 1
ATOM 622 C C . ILE A 1 80 ? 2.448 -4.862 -2.554 1.00 96.94 80 ILE A C 1
ATOM 624 O O . IL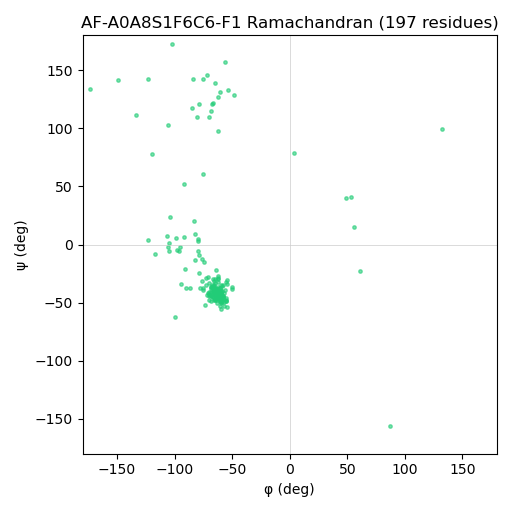E A 1 80 ? 1.698 -4.937 -1.580 1.00 96.94 80 ILE A O 1
ATOM 628 N N . SER A 1 81 ? 2.196 -4.030 -3.565 1.00 97.00 81 SER A N 1
ATOM 629 C CA . SER A 1 81 ? 1.020 -3.157 -3.613 1.00 97.00 81 SER A CA 1
ATOM 630 C C . SER A 1 81 ? -0.297 -3.937 -3.566 1.00 97.00 81 SER A C 1
ATOM 632 O O . SER A 1 81 ? -1.207 -3.566 -2.823 1.00 97.00 81 SER A O 1
ATOM 634 N N . VAL A 1 82 ? -0.385 -5.054 -4.294 1.00 97.31 82 VAL A N 1
ATOM 635 C CA . VAL A 1 82 ? -1.549 -5.954 -4.276 1.00 97.31 82 VAL A CA 1
ATOM 636 C C . VAL A 1 82 ? -1.765 -6.552 -2.885 1.00 97.31 82 VAL A C 1
ATOM 638 O O . VAL A 1 82 ? -2.902 -6.591 -2.418 1.00 97.31 82 VAL A O 1
ATOM 641 N N . VAL A 1 83 ? -0.699 -6.947 -2.180 1.00 97.19 83 VAL A N 1
ATOM 642 C CA . VAL A 1 83 ? -0.801 -7.422 -0.787 1.00 97.19 83 VAL A CA 1
ATOM 643 C C . VAL A 1 83 ? -1.400 -6.343 0.118 1.00 97.19 83 VAL A C 1
ATOM 645 O O . VAL A 1 83 ? -2.323 -6.632 0.882 1.00 97.19 83 VAL A O 1
ATOM 648 N N . PHE A 1 84 ? -0.956 -5.088 0.003 1.00 96.19 84 PHE A N 1
ATOM 649 C CA . PHE A 1 84 ? -1.561 -3.987 0.762 1.00 96.19 84 PHE A CA 1
ATOM 650 C C . PHE A 1 84 ? -3.027 -3.750 0.385 1.00 96.19 84 PHE A C 1
ATOM 652 O O . PHE A 1 84 ? -3.846 -3.526 1.275 1.00 96.19 84 PHE A O 1
ATOM 659 N N . ALA A 1 85 ? -3.392 -3.873 -0.893 1.00 95.81 85 ALA A N 1
ATOM 660 C CA . ALA A 1 85 ? -4.785 -3.778 -1.322 1.00 95.81 85 ALA A CA 1
ATOM 661 C C . ALA A 1 85 ? -5.661 -4.884 -0.700 1.00 95.81 85 ALA A C 1
ATOM 663 O O . ALA A 1 85 ? -6.777 -4.607 -0.255 1.00 95.81 85 ALA A O 1
ATOM 664 N N . PHE A 1 86 ? -5.152 -6.117 -0.589 1.00 96.81 86 PHE A N 1
ATOM 665 C CA . PHE A 1 86 ? -5.837 -7.198 0.129 1.00 96.81 86 PHE A CA 1
ATOM 666 C C . PHE A 1 86 ? -6.009 -6.897 1.619 1.00 96.81 86 PHE A C 1
ATOM 668 O O . PHE A 1 86 ? -7.087 -7.134 2.164 1.00 96.81 86 PHE A O 1
ATOM 675 N N . MET A 1 87 ? -4.994 -6.326 2.272 1.00 94.38 87 MET A N 1
ATOM 676 C CA . MET A 1 87 ? -5.101 -5.902 3.674 1.00 94.38 87 MET A CA 1
ATOM 677 C C . MET A 1 87 ? -6.172 -4.816 3.854 1.00 94.38 87 MET A C 1
ATOM 679 O O . MET A 1 87 ? -6.987 -4.895 4.776 1.00 94.38 87 MET A O 1
ATOM 683 N N . THR A 1 88 ? -6.238 -3.838 2.943 1.00 94.00 88 THR A N 1
ATOM 684 C CA . THR A 1 88 ? -7.307 -2.825 2.932 1.00 94.00 88 THR A CA 1
ATOM 685 C C . THR A 1 88 ? -8.684 -3.461 2.735 1.00 94.00 88 THR A C 1
ATOM 687 O O . THR A 1 88 ? -9.639 -3.101 3.425 1.00 94.00 88 THR A O 1
ATOM 690 N N . LEU A 1 89 ? -8.801 -4.420 1.812 1.00 94.38 89 LEU A N 1
ATOM 691 C CA . LEU A 1 89 ? -10.051 -5.135 1.557 1.00 94.38 89 LEU A CA 1
ATOM 692 C C . LEU A 1 89 ? -10.510 -5.916 2.794 1.00 94.38 89 LEU A C 1
ATOM 694 O O . LEU A 1 89 ? -11.687 -5.854 3.148 1.00 94.38 89 LEU A O 1
ATOM 698 N N . TYR A 1 90 ? -9.586 -6.605 3.467 1.00 93.50 90 TYR A N 1
ATOM 699 C CA . TYR A 1 90 ? -9.864 -7.320 4.710 1.00 93.50 90 TYR A CA 1
ATOM 700 C C . TYR A 1 90 ? -10.411 -6.379 5.783 1.00 93.50 90 TYR A C 1
ATOM 702 O O . TYR A 1 90 ? -11.428 -6.684 6.401 1.00 93.50 90 TYR A O 1
ATOM 710 N N . LEU A 1 91 ? -9.804 -5.201 5.947 1.00 91.06 91 LEU A N 1
ATOM 711 C CA . LEU A 1 91 ? -10.262 -4.199 6.907 1.00 91.06 91 LEU A CA 1
ATOM 712 C C . LEU A 1 91 ? -11.688 -3.708 6.601 1.00 91.06 91 LEU A C 1
ATOM 714 O O . LEU A 1 91 ? -12.516 -3.601 7.505 1.00 91.06 91 LEU A O 1
ATOM 718 N N . TYR A 1 92 ? -12.011 -3.467 5.328 1.00 90.94 92 TYR A N 1
ATOM 719 C CA . TYR A 1 92 ? -13.373 -3.097 4.926 1.00 90.94 92 TYR A CA 1
ATOM 720 C C . TYR A 1 92 ? -14.383 -4.214 5.132 1.00 90.94 92 TYR A C 1
ATOM 722 O O . TYR A 1 92 ? -15.528 -3.952 5.507 1.00 90.94 92 TYR A O 1
ATOM 730 N N . TRP A 1 93 ? -13.972 -5.458 4.911 1.00 89.50 93 TRP A N 1
ATOM 731 C CA . TRP A 1 93 ? -14.845 -6.597 5.129 1.00 89.50 93 TRP A CA 1
ATOM 732 C C . TRP A 1 93 ? -15.091 -6.850 6.619 1.00 89.50 93 TRP A C 1
ATOM 734 O O . TRP A 1 93 ? -16.236 -7.070 7.012 1.00 89.50 93 TRP A O 1
ATOM 744 N N . ALA A 1 94 ? -14.048 -6.749 7.447 1.00 89.38 94 ALA A N 1
ATOM 745 C CA . ALA A 1 94 ? -14.148 -6.852 8.900 1.00 89.38 94 ALA A CA 1
ATOM 746 C C . ALA A 1 94 ? -15.074 -5.772 9.474 1.00 89.38 94 ALA A C 1
ATOM 748 O O . ALA A 1 94 ? -15.897 -6.070 10.334 1.00 89.38 94 ALA A O 1
ATOM 749 N N . TYR A 1 95 ? -14.999 -4.547 8.945 1.00 87.25 95 TYR A N 1
ATOM 750 C CA . TYR A 1 95 ? -15.942 -3.486 9.287 1.00 87.25 95 TYR A CA 1
ATOM 751 C C . TYR A 1 95 ? -17.374 -3.819 8.846 1.00 87.25 95 TYR A C 1
ATOM 753 O O . TYR A 1 95 ? -18.298 -3.713 9.638 1.00 87.25 95 TYR A O 1
ATOM 761 N N . LYS A 1 96 ? -17.579 -4.276 7.603 1.00 86.56 96 LYS A N 1
ATOM 762 C CA . LYS A 1 96 ? -18.920 -4.608 7.084 1.00 86.56 96 LYS A CA 1
ATOM 763 C C . LYS A 1 96 ? -19.607 -5.752 7.845 1.00 86.56 96 LYS A C 1
ATOM 765 O O . LYS A 1 96 ? -20.830 -5.801 7.868 1.00 86.56 96 LYS A O 1
ATOM 770 N N . LYS A 1 97 ? -18.836 -6.691 8.397 1.00 86.94 97 LYS A N 1
ATOM 771 C CA . LYS A 1 97 ? -19.339 -7.808 9.214 1.00 86.94 97 LYS A CA 1
ATOM 772 C C . LYS A 1 97 ? -19.381 -7.493 10.714 1.00 86.94 97 LYS A C 1
ATOM 774 O O . LYS A 1 97 ? -19.579 -8.412 11.500 1.00 86.94 97 LYS A O 1
ATOM 779 N N . ASP A 1 98 ? -19.105 -6.248 11.104 1.00 82.56 98 ASP A N 1
ATOM 780 C CA . ASP A 1 98 ? -19.012 -5.797 12.498 1.00 82.56 98 ASP A CA 1
ATOM 781 C C . ASP A 1 98 ? -17.999 -6.590 13.361 1.00 82.56 98 ASP A C 1
ATOM 783 O O . ASP A 1 98 ? -17.937 -6.447 14.579 1.00 82.56 98 ASP A O 1
ATOM 787 N N . TRP A 1 99 ? -17.097 -7.361 12.738 1.00 84.69 99 TRP A N 1
ATOM 788 C CA . TRP A 1 99 ? -16.021 -8.091 13.427 1.00 84.69 99 TRP A CA 1
ATOM 789 C C . TRP A 1 99 ? -15.055 -7.147 14.144 1.00 84.69 99 TRP A C 1
ATOM 791 O O . TRP A 1 99 ? -14.432 -7.511 15.142 1.00 84.69 99 TRP A O 1
ATOM 801 N N . ILE A 1 100 ? -14.959 -5.924 13.630 1.00 84.31 100 ILE A N 1
ATOM 802 C CA . ILE A 1 100 ? -14.094 -4.858 14.121 1.00 84.31 100 ILE A CA 1
ATOM 803 C C . ILE A 1 100 ? -14.466 -4.394 15.541 1.00 84.31 100 ILE A C 1
ATOM 805 O O . ILE A 1 100 ? -13.604 -3.877 16.241 1.00 84.31 100 ILE A O 1
ATOM 809 N N . VAL A 1 101 ? -15.709 -4.623 15.989 1.00 80.31 101 VAL A N 1
ATOM 810 C CA . VAL A 1 101 ? -16.190 -4.245 17.334 1.00 80.31 101 VAL A CA 1
ATOM 811 C C . VAL A 1 101 ? -15.489 -5.056 18.430 1.00 80.31 101 VAL A C 1
ATOM 813 O O . VAL A 1 101 ? -15.272 -4.563 19.530 1.00 80.31 101 VAL A O 1
ATOM 816 N N . SER A 1 102 ? -15.072 -6.288 18.123 1.00 85.19 102 SER A N 1
ATOM 817 C CA . SER A 1 102 ? -14.348 -7.152 19.067 1.00 85.19 102 SER A CA 1
ATOM 818 C C . SER A 1 102 ? -12.856 -6.814 19.198 1.00 85.19 102 SER A C 1
ATOM 820 O O . SER A 1 102 ? -12.139 -7.423 19.997 1.00 85.19 102 SER A O 1
ATOM 822 N N . TRP A 1 103 ? -12.345 -5.887 18.384 1.00 86.94 103 TRP A N 1
ATOM 823 C CA . TRP A 1 103 ? -10.917 -5.597 18.332 1.00 86.94 103 TRP A CA 1
ATOM 824 C C . TRP A 1 103 ? -10.512 -4.607 19.420 1.00 86.94 103 TRP A C 1
ATOM 826 O O . TRP A 1 103 ? -11.210 -3.646 19.725 1.00 86.94 103 TRP A O 1
ATOM 836 N N . LYS A 1 104 ? -9.324 -4.821 19.989 1.00 88.38 104 LYS A N 1
ATOM 837 C CA . LYS A 1 104 ? -8.749 -3.919 20.991 1.00 88.38 104 LYS A CA 1
ATOM 838 C C . LYS A 1 104 ? -8.299 -2.610 20.338 1.00 88.38 104 LYS A C 1
ATOM 840 O O . LYS A 1 104 ? -7.707 -2.640 19.261 1.00 88.38 104 LYS A O 1
ATOM 845 N N . HIS A 1 105 ? -8.412 -1.495 21.064 1.00 86.12 105 HIS A N 1
ATOM 846 C CA . HIS A 1 105 ? -7.853 -0.189 20.668 1.00 86.12 105 HIS A CA 1
ATOM 847 C C . HIS A 1 105 ? -6.366 -0.276 20.259 1.00 86.12 105 HIS A C 1
ATOM 849 O O . HIS A 1 105 ? -5.926 0.324 19.280 1.00 86.12 105 HIS A O 1
ATOM 855 N N . SER A 1 106 ? -5.575 -1.104 20.960 1.00 87.94 106 SER A N 1
ATOM 856 C CA . SER A 1 106 ? -4.161 -1.331 20.617 1.00 87.94 106 SER A CA 1
ATOM 857 C C . SER A 1 106 ? -3.969 -1.848 19.182 1.00 87.94 106 SER A C 1
ATOM 859 O O . SER A 1 106 ? -3.016 -1.444 18.517 1.00 87.94 106 SER A O 1
ATOM 861 N N . THR A 1 107 ? -4.886 -2.671 18.665 1.00 90.06 107 THR A N 1
ATOM 862 C CA . THR A 1 107 ? -4.835 -3.168 17.284 1.00 90.06 107 THR A CA 1
ATOM 863 C C . THR A 1 107 ? -4.959 -2.021 16.285 1.00 90.06 107 THR A C 1
ATOM 865 O O . THR A 1 107 ? -4.150 -1.932 15.363 1.00 90.06 107 THR A O 1
ATOM 868 N N . PHE A 1 108 ? -5.909 -1.100 16.482 1.00 89.06 108 PHE A N 1
ATOM 869 C CA . PHE A 1 108 ? -6.072 0.062 15.600 1.00 89.06 108 PHE A CA 1
ATOM 870 C C . PHE A 1 108 ? -4.879 1.011 15.667 1.00 89.06 108 PHE A C 1
ATOM 872 O O . PHE A 1 108 ? -4.424 1.490 14.627 1.00 89.06 108 PHE A O 1
ATOM 879 N N . PHE A 1 109 ? -4.325 1.220 16.864 1.00 90.25 109 PHE A N 1
ATOM 880 C CA . PHE A 1 109 ? -3.114 2.014 17.055 1.00 90.25 109 PHE A CA 1
ATOM 881 C C . PHE A 1 109 ? -1.931 1.446 16.257 1.00 90.25 109 PHE A C 1
ATOM 883 O O . PHE A 1 109 ? -1.292 2.170 15.490 1.00 90.25 109 PHE A O 1
ATOM 890 N N . TRP A 1 110 ? -1.669 0.140 16.372 1.00 92.06 110 TRP A N 1
ATOM 891 C CA . TRP A 1 110 ? -0.599 -0.517 15.617 1.00 92.06 110 TRP A CA 1
ATOM 892 C C . TRP A 1 110 ? -0.860 -0.513 14.111 1.00 92.06 110 TRP A C 1
ATOM 894 O O . TRP A 1 110 ? 0.048 -0.207 13.339 1.00 92.06 110 TRP A O 1
ATOM 904 N N . MET A 1 111 ? -2.094 -0.787 13.676 1.00 91.56 111 MET A N 1
ATOM 905 C CA . MET A 1 111 ? -2.456 -0.718 12.257 1.00 91.56 111 MET A CA 1
ATOM 906 C C . MET A 1 111 ? -2.230 0.681 11.684 1.00 91.56 111 MET A C 1
ATOM 908 O O . MET A 1 111 ? -1.703 0.798 10.578 1.00 91.56 111 MET A O 1
ATOM 912 N N . PHE A 1 112 ? -2.585 1.736 12.420 1.00 92.25 112 PHE A N 1
ATOM 913 C CA . PHE A 1 112 ? -2.339 3.113 12.004 1.00 92.25 112 PHE A CA 1
ATOM 914 C C . PHE A 1 112 ? -0.840 3.367 11.802 1.00 92.25 112 PHE A C 1
ATOM 916 O O . PHE A 1 112 ? -0.425 3.734 10.702 1.00 92.25 112 PHE A O 1
ATOM 923 N N . TRP A 1 113 ? -0.017 3.112 12.823 1.00 93.81 113 TRP A N 1
ATOM 924 C CA . TRP A 1 113 ? 1.416 3.413 12.766 1.00 93.81 113 TRP A CA 1
ATOM 925 C C . TRP A 1 113 ? 2.175 2.580 11.738 1.00 93.81 113 TRP A C 1
ATOM 927 O O . TRP A 1 113 ? 2.982 3.139 10.997 1.00 93.81 113 TRP A O 1
ATOM 937 N N . LEU A 1 114 ? 1.893 1.278 11.631 1.00 94.56 114 LEU A N 1
ATOM 938 C CA . LEU A 1 114 ? 2.536 0.421 10.630 1.00 94.56 114 LEU A CA 1
ATOM 939 C C . LEU A 1 114 ? 2.253 0.920 9.211 1.00 94.56 114 LEU A C 1
ATOM 941 O O . LEU A 1 114 ? 3.176 1.048 8.410 1.00 94.56 114 LEU A O 1
ATOM 945 N N . ASN A 1 115 ? 1.000 1.267 8.908 1.00 94.81 115 ASN A N 1
ATOM 946 C CA . ASN A 1 115 ? 0.647 1.795 7.592 1.00 94.81 115 ASN A CA 1
ATOM 947 C C . ASN A 1 115 ? 1.316 3.150 7.307 1.00 94.81 115 ASN A C 1
ATOM 949 O O . ASN A 1 115 ? 1.784 3.369 6.193 1.00 94.81 115 ASN A O 1
ATOM 953 N N . ILE A 1 116 ? 1.421 4.041 8.299 1.00 95.94 116 ILE A N 1
ATOM 954 C CA . ILE A 1 116 ? 2.146 5.311 8.137 1.00 95.94 116 ILE A CA 1
ATOM 955 C C . ILE A 1 116 ? 3.632 5.071 7.847 1.00 95.94 116 ILE A C 1
ATOM 957 O O . ILE A 1 116 ? 4.177 5.677 6.926 1.00 95.94 116 ILE A O 1
ATOM 961 N N . ILE A 1 117 ? 4.278 4.155 8.571 1.00 96.56 117 ILE A N 1
ATOM 962 C CA . ILE A 1 117 ? 5.688 3.807 8.351 1.00 96.56 117 ILE A CA 1
ATOM 963 C C . ILE A 1 117 ? 5.896 3.274 6.926 1.00 96.56 117 ILE A C 1
ATOM 965 O O . ILE A 1 117 ? 6.759 3.775 6.203 1.00 96.56 117 ILE A O 1
ATOM 969 N N . PHE A 1 118 ? 5.072 2.321 6.479 1.00 96.25 118 PHE A N 1
ATOM 970 C CA . PHE A 1 118 ? 5.147 1.805 5.108 1.00 96.25 118 PHE A CA 1
ATOM 971 C C . PHE A 1 118 ? 4.871 2.882 4.056 1.00 96.25 118 PHE A C 1
ATOM 973 O O . PHE A 1 118 ? 5.534 2.895 3.020 1.00 96.25 118 PHE A O 1
ATOM 980 N N . SER A 1 119 ? 3.957 3.817 4.323 1.00 96.12 119 SER A N 1
ATOM 981 C CA . SER A 1 119 ? 3.706 4.951 3.431 1.00 96.12 119 SER A CA 1
ATOM 982 C C . SER A 1 119 ? 4.930 5.860 3.294 1.00 96.12 119 SER A C 1
ATOM 984 O O . SER A 1 119 ? 5.197 6.344 2.196 1.00 96.12 119 SER A O 1
ATOM 986 N N . ILE A 1 120 ? 5.677 6.105 4.375 1.00 97.44 120 ILE A N 1
ATOM 987 C CA . ILE A 1 120 ? 6.899 6.924 4.334 1.00 97.44 120 ILE A CA 1
ATOM 988 C C . ILE A 1 120 ? 7.994 6.203 3.540 1.00 97.44 120 ILE A C 1
ATOM 990 O O . ILE A 1 120 ? 8.623 6.813 2.676 1.00 97.44 120 ILE A O 1
ATOM 994 N N . PHE A 1 121 ? 8.183 4.898 3.764 1.00 97.19 121 PHE A N 1
ATOM 995 C CA . PHE A 1 121 ? 9.131 4.103 2.978 1.00 97.19 121 PHE A CA 1
ATOM 996 C C . PHE A 1 121 ? 8.766 4.066 1.492 1.00 97.19 121 PHE A C 1
ATOM 998 O O . PHE A 1 121 ? 9.638 4.219 0.639 1.00 97.19 121 PHE A O 1
ATOM 1005 N N . ALA A 1 122 ? 7.480 3.917 1.172 1.00 96.94 122 ALA A N 1
ATOM 1006 C CA . ALA A 1 122 ? 7.013 3.948 -0.206 1.00 96.94 122 ALA A CA 1
ATOM 1007 C C . ALA A 1 122 ? 7.197 5.332 -0.850 1.00 96.94 122 ALA A C 1
ATOM 1009 O O . ALA A 1 122 ? 7.552 5.406 -2.021 1.00 96.94 122 ALA A O 1
ATOM 1010 N N . LEU A 1 123 ? 7.031 6.422 -0.093 1.00 97.56 123 LEU A N 1
ATOM 1011 C CA . LEU A 1 123 ? 7.318 7.777 -0.571 1.00 97.56 123 LEU A CA 1
ATOM 1012 C C . LEU A 1 123 ? 8.806 7.972 -0.879 1.00 97.56 123 LEU A C 1
ATOM 1014 O O . LEU A 1 123 ? 9.141 8.524 -1.925 1.00 97.56 123 LEU A O 1
ATOM 1018 N N . ALA A 1 124 ? 9.697 7.480 -0.017 1.00 97.44 124 ALA A N 1
ATOM 1019 C CA . ALA A 1 124 ? 11.130 7.496 -0.295 1.00 97.44 124 ALA A CA 1
ATOM 1020 C C . ALA A 1 124 ? 11.460 6.684 -1.562 1.00 97.44 124 ALA A C 1
ATOM 1022 O O . ALA A 1 124 ? 12.128 7.196 -2.457 1.00 97.44 124 ALA A O 1
ATOM 1023 N N . GLY A 1 125 ? 10.914 5.466 -1.684 1.00 96.25 125 GLY A N 1
ATOM 1024 C CA . GLY A 1 125 ? 11.086 4.614 -2.867 1.00 96.25 125 GLY A CA 1
ATOM 1025 C C . GLY A 1 125 ? 10.577 5.259 -4.160 1.00 96.25 125 GLY A C 1
ATOM 1026 O O . GLY A 1 125 ? 11.268 5.215 -5.178 1.00 96.25 125 GLY A O 1
ATOM 1027 N N . LEU A 1 126 ? 9.418 5.923 -4.110 1.00 97.25 126 LEU A N 1
ATOM 1028 C CA . LEU A 1 126 ? 8.860 6.703 -5.218 1.00 97.25 126 LEU A CA 1
ATOM 1029 C C . LEU A 1 126 ? 9.829 7.795 -5.681 1.00 97.25 126 LEU A C 1
ATOM 1031 O O . LEU A 1 126 ? 10.143 7.878 -6.869 1.00 97.25 126 LEU A O 1
ATOM 1035 N N . ILE A 1 127 ? 10.303 8.617 -4.740 1.00 97.31 127 ILE A N 1
ATOM 1036 C CA . ILE A 1 127 ? 11.216 9.728 -5.028 1.00 97.31 127 ILE A CA 1
ATOM 1037 C C . ILE A 1 127 ? 12.508 9.189 -5.650 1.00 97.31 127 ILE A C 1
ATOM 1039 O O . ILE 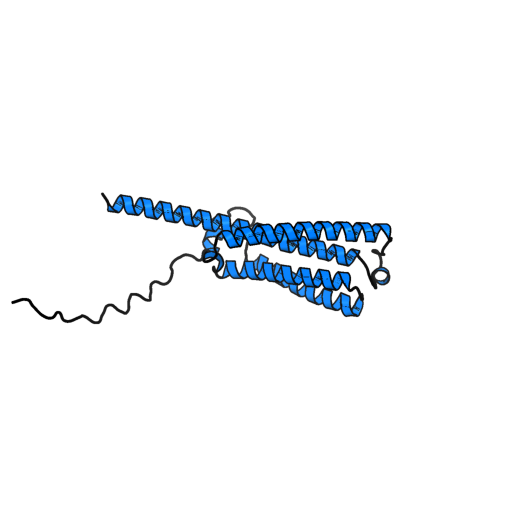A 1 127 ? 12.933 9.682 -6.692 1.00 97.31 127 ILE A O 1
ATOM 1043 N N . THR A 1 128 ? 13.095 8.139 -5.070 1.00 96.31 128 THR A N 1
ATOM 1044 C CA . THR A 1 128 ? 14.306 7.505 -5.604 1.00 96.31 128 THR A CA 1
ATOM 1045 C C . THR A 1 128 ? 14.097 6.975 -7.022 1.00 96.31 128 THR A C 1
ATOM 1047 O O . THR A 1 128 ? 14.923 7.252 -7.889 1.00 96.31 128 THR A O 1
ATOM 1050 N N . CYS A 1 129 ? 12.987 6.278 -7.294 1.00 95.25 129 CYS A N 1
ATOM 1051 C CA . CYS A 1 129 ? 12.697 5.757 -8.632 1.00 95.25 129 CYS A CA 1
ATOM 1052 C C . CYS A 1 129 ? 12.617 6.874 -9.675 1.00 95.25 129 CYS A C 1
ATOM 1054 O O . CYS A 1 129 ? 13.204 6.744 -10.743 1.00 95.25 129 CYS A O 1
ATOM 1056 N N . TYR A 1 130 ? 11.925 7.975 -9.372 1.00 94.56 130 TYR A N 1
ATOM 1057 C CA . TYR A 1 130 ? 11.763 9.080 -10.320 1.00 94.56 130 TYR A CA 1
ATOM 1058 C C . TYR A 1 130 ? 13.036 9.905 -10.510 1.00 94.56 130 TYR A C 1
ATOM 1060 O O . TYR A 1 130 ? 13.304 10.339 -11.628 1.00 94.56 130 TYR A O 1
ATOM 1068 N N . ILE A 1 131 ? 13.846 10.089 -9.462 1.00 95.62 131 ILE A N 1
ATOM 1069 C CA . ILE A 1 131 ? 15.151 10.752 -9.592 1.00 95.62 131 ILE A CA 1
ATOM 1070 C C . ILE A 1 131 ? 16.067 9.934 -10.505 1.00 95.62 131 ILE A C 1
ATOM 1072 O O . ILE A 1 131 ? 16.616 10.487 -11.455 1.00 95.62 131 ILE A O 1
ATOM 1076 N N . ILE A 1 132 ? 16.197 8.626 -10.259 1.00 93.94 132 ILE A N 1
ATOM 1077 C CA . ILE A 1 132 ? 17.054 7.755 -11.077 1.00 93.94 132 ILE A CA 1
ATOM 1078 C C . ILE A 1 132 ? 16.517 7.682 -12.509 1.00 93.94 132 ILE A C 1
ATOM 1080 O O . ILE A 1 132 ? 17.275 7.886 -13.450 1.00 93.94 132 ILE A O 1
ATOM 1084 N N . ALA A 1 133 ? 15.205 7.498 -12.689 1.00 92.25 133 ALA A N 1
ATOM 1085 C CA . ALA A 1 133 ? 14.595 7.471 -14.019 1.00 92.25 133 ALA A CA 1
ATOM 1086 C C . ALA A 1 133 ? 14.835 8.769 -14.810 1.00 92.25 133 ALA A C 1
ATOM 1088 O O . ALA A 1 133 ? 15.024 8.725 -16.026 1.00 92.25 133 ALA A O 1
ATOM 1089 N N . GLY A 1 134 ? 14.839 9.917 -14.122 1.00 90.12 134 GLY A N 1
ATOM 1090 C CA . GLY A 1 134 ? 15.123 11.220 -14.716 1.00 90.12 134 GLY A CA 1
ATOM 1091 C C . GLY A 1 134 ? 16.592 11.411 -15.099 1.00 90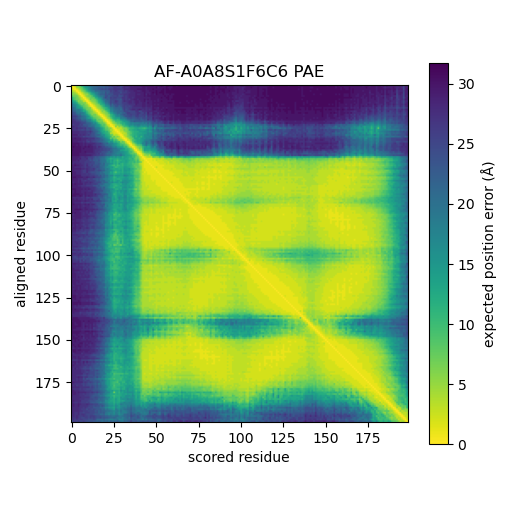.12 134 GLY A C 1
ATOM 1092 O O . GLY A 1 134 ? 16.861 11.909 -16.192 1.00 90.12 134 GLY A O 1
ATOM 1093 N N . ILE A 1 135 ? 17.526 11.011 -14.228 1.00 94.19 135 ILE A N 1
ATOM 1094 C CA . ILE A 1 135 ? 18.978 11.128 -14.463 1.00 94.19 135 ILE A CA 1
ATOM 1095 C C . ILE A 1 135 ? 19.436 10.170 -15.566 1.00 94.19 135 ILE A C 1
ATOM 1097 O O . ILE A 1 135 ? 20.172 10.577 -16.460 1.00 94.19 135 ILE A O 1
ATOM 1101 N N . ASP A 1 136 ? 18.953 8.929 -15.545 1.00 89.06 136 ASP A N 1
ATOM 1102 C CA . ASP A 1 136 ? 19.314 7.902 -16.528 1.00 89.06 136 ASP A CA 1
ATOM 1103 C C . ASP A 1 136 ? 18.542 8.056 -17.849 1.00 89.06 136 ASP A C 1
ATOM 1105 O O . ASP A 1 136 ? 18.649 7.213 -18.740 1.00 89.06 136 ASP A O 1
ATOM 1109 N N . HIS A 1 137 ? 17.746 9.125 -17.978 1.00 85.06 137 HIS A N 1
ATOM 1110 C CA . HIS A 1 137 ? 16.927 9.431 -19.150 1.00 85.06 137 HIS A CA 1
ATOM 1111 C C . HIS A 1 137 ? 16.096 8.229 -19.626 1.00 85.06 137 HIS A C 1
ATOM 1113 O O . HIS A 1 137 ? 15.947 7.992 -20.828 1.00 85.06 137 HIS A O 1
ATOM 1119 N N . MET A 1 138 ? 15.539 7.465 -18.678 1.00 86.25 138 MET A N 1
ATOM 1120 C CA . MET A 1 138 ? 14.723 6.297 -18.993 1.00 86.25 138 MET A CA 1
ATOM 1121 C C . MET A 1 138 ? 13.512 6.728 -19.820 1.00 86.25 138 MET A C 1
ATOM 1123 O O . MET A 1 138 ? 12.798 7.669 -19.460 1.00 86.25 138 MET A O 1
ATOM 1127 N N . GLY A 1 139 ? 13.268 6.029 -20.926 1.00 79.38 139 GLY A N 1
ATOM 1128 C CA . GLY A 1 139 ? 12.195 6.375 -21.847 1.00 79.38 139 GLY A CA 1
ATOM 1129 C C . GLY A 1 139 ? 10.817 6.285 -21.194 1.00 79.38 139 GLY A C 1
ATOM 1130 O O . GLY A 1 139 ? 10.447 5.262 -20.617 1.00 79.38 139 GLY A O 1
ATOM 1131 N N . ALA A 1 140 ? 10.048 7.369 -21.300 1.00 74.25 140 ALA A N 1
ATOM 1132 C CA . ALA A 1 140 ? 8.669 7.453 -20.812 1.00 74.25 140 ALA A CA 1
ATOM 1133 C C . ALA A 1 140 ? 7.640 7.695 -21.934 1.00 74.25 140 ALA A C 1
ATOM 1135 O O . ALA A 1 140 ? 6.439 7.669 -21.681 1.00 74.25 140 ALA A O 1
ATOM 1136 N N . ALA A 1 141 ? 8.101 7.957 -23.164 1.00 71.94 141 ALA A N 1
ATOM 1137 C CA . ALA A 1 141 ? 7.260 8.448 -24.257 1.00 71.94 141 ALA A CA 1
ATOM 1138 C C . ALA A 1 141 ? 6.711 7.339 -25.169 1.00 71.94 141 ALA A C 1
ATOM 1140 O O . ALA A 1 141 ? 5.588 7.454 -25.660 1.00 71.94 141 ALA A O 1
ATOM 1141 N N . THR A 1 142 ? 7.467 6.258 -25.386 1.00 78.81 142 THR A N 1
ATOM 1142 C CA . THR A 1 142 ? 7.070 5.173 -26.294 1.00 78.81 142 THR A CA 1
ATOM 1143 C C . THR A 1 142 ? 7.039 3.837 -25.564 1.00 78.81 142 THR A C 1
ATOM 1145 O O . THR A 1 142 ? 7.935 3.530 -24.786 1.00 78.81 142 THR A O 1
ATOM 1148 N N . ILE A 1 143 ? 6.069 2.974 -25.894 1.00 75.94 143 ILE A N 1
ATOM 1149 C CA . ILE A 1 143 ? 5.974 1.601 -25.354 1.00 75.94 143 ILE A CA 1
ATOM 1150 C C . ILE A 1 143 ? 7.273 0.811 -25.587 1.00 75.94 143 ILE A C 1
ATOM 1152 O O . ILE A 1 143 ? 7.670 0.012 -24.745 1.00 75.94 143 ILE A O 1
ATOM 1156 N N . LYS A 1 144 ? 7.959 1.054 -26.713 1.00 77.50 144 LYS A N 1
ATOM 1157 C CA . LYS A 1 144 ? 9.249 0.423 -27.027 1.00 77.50 144 LYS A CA 1
ATOM 1158 C C . LYS A 1 144 ? 10.345 0.803 -26.032 1.00 77.50 144 LYS A C 1
ATOM 1160 O O . LYS A 1 144 ? 11.111 -0.067 -25.636 1.00 77.50 144 LYS A O 1
ATOM 1165 N N . ASP A 1 145 ? 10.362 2.056 -25.588 1.00 77.62 145 ASP A N 1
ATOM 1166 C CA . ASP A 1 145 ? 11.361 2.579 -24.647 1.00 77.62 145 ASP A CA 1
ATOM 1167 C C . ASP A 1 145 ? 11.053 2.171 -23.195 1.00 77.62 145 ASP A C 1
ATOM 1169 O O . ASP A 1 145 ? 11.858 2.362 -22.288 1.00 77.62 145 ASP A O 1
ATOM 1173 N N . MET A 1 146 ? 9.868 1.595 -22.981 1.00 79.81 146 MET A N 1
ATOM 1174 C CA . MET A 1 146 ? 9.394 1.090 -21.699 1.00 79.81 146 MET A CA 1
ATOM 1175 C C . MET A 1 146 ? 9.643 -0.413 -21.502 1.00 79.81 146 MET A C 1
ATOM 1177 O O . MET A 1 146 ? 9.309 -0.949 -20.444 1.00 79.81 146 MET A O 1
ATOM 1181 N N . HIS A 1 147 ? 10.212 -1.107 -22.494 1.00 84.00 147 HIS A N 1
ATOM 1182 C CA . HIS A 1 147 ? 10.624 -2.503 -22.341 1.00 84.00 147 HIS A CA 1
ATOM 1183 C C . HIS A 1 147 ? 11.907 -2.625 -21.513 1.00 84.00 147 HIS A C 1
ATOM 1185 O O . HIS A 1 147 ? 12.850 -1.858 -21.676 1.00 84.00 147 HIS A O 1
ATOM 1191 N N . GLY A 1 148 ? 11.960 -3.663 -20.682 1.00 86.12 148 GLY A N 1
ATOM 1192 C CA . GLY A 1 148 ? 13.058 -3.924 -19.764 1.00 86.12 148 GLY A CA 1
ATOM 1193 C C . GLY A 1 148 ? 12.887 -3.203 -18.431 1.00 86.12 148 GLY A C 1
ATOM 1194 O O . GLY A 1 148 ? 11.775 -2.892 -17.996 1.00 86.12 148 GLY A O 1
ATOM 1195 N N . GLU A 1 149 ? 14.011 -2.975 -17.760 1.00 87.50 149 GLU A N 1
ATOM 1196 C CA . GLU A 1 149 ? 14.033 -2.307 -16.466 1.00 87.50 149 GLU A CA 1
ATOM 1197 C C . GLU A 1 149 ? 13.690 -0.824 -16.643 1.00 87.50 149 GLU A C 1
ATOM 1199 O O . GLU A 1 149 ? 14.454 -0.052 -17.217 1.00 87.50 149 GLU A O 1
ATOM 1204 N N . ASN A 1 150 ? 12.507 -0.437 -16.173 1.00 91.19 150 ASN A N 1
ATOM 1205 C CA . ASN A 1 150 ? 11.998 0.924 -16.274 1.00 91.19 150 ASN A CA 1
ATOM 1206 C C . ASN A 1 150 ? 11.421 1.364 -14.923 1.00 91.19 150 ASN A C 1
ATOM 1208 O O . ASN A 1 150 ? 10.389 0.860 -14.462 1.00 91.19 150 ASN A O 1
ATOM 1212 N N . LEU A 1 151 ? 12.104 2.316 -14.289 1.00 92.94 151 LEU A N 1
ATOM 1213 C CA . LEU A 1 151 ? 11.778 2.777 -12.942 1.00 92.94 151 LEU A CA 1
ATOM 1214 C C . LEU A 1 151 ? 10.554 3.702 -12.892 1.00 92.94 151 LEU A C 1
ATOM 1216 O O . LEU A 1 151 ? 10.002 3.893 -11.807 1.00 92.94 151 LEU A O 1
ATOM 1220 N N . TRP A 1 152 ? 10.058 4.208 -14.029 1.00 93.12 152 TRP A N 1
ATOM 1221 C CA . TRP A 1 152 ? 8.790 4.948 -14.070 1.00 93.12 152 TRP A CA 1
ATOM 1222 C C . TRP A 1 152 ? 7.617 4.060 -13.642 1.00 93.12 152 TRP A C 1
ATOM 1224 O O . TRP A 1 152 ? 6.765 4.479 -12.849 1.00 93.12 152 TRP A O 1
ATOM 1234 N N . PHE A 1 153 ? 7.602 2.802 -14.097 1.00 92.56 153 PHE A N 1
ATOM 1235 C CA . PHE A 1 153 ? 6.601 1.829 -13.657 1.00 92.56 153 PHE A CA 1
ATOM 1236 C C . PHE A 1 153 ? 6.765 1.481 -12.181 1.00 92.56 153 PHE A C 1
ATOM 1238 O O . PHE A 1 153 ? 5.782 1.490 -11.443 1.00 92.56 153 PHE A O 1
ATOM 1245 N N . THR A 1 154 ? 7.995 1.231 -11.731 1.00 94.56 154 THR A N 1
ATOM 1246 C CA . THR A 1 154 ? 8.286 0.920 -10.324 1.00 94.56 154 THR A CA 1
ATOM 1247 C C . THR A 1 154 ? 7.823 2.046 -9.395 1.00 94.56 154 THR A C 1
ATOM 1249 O O . THR A 1 154 ? 7.106 1.791 -8.426 1.00 94.56 154 THR A O 1
ATOM 1252 N N . GLY A 1 155 ? 8.135 3.301 -9.738 1.00 94.88 155 GLY A N 1
ATOM 1253 C CA . GLY A 1 155 ? 7.657 4.488 -9.025 1.00 94.88 155 GLY A CA 1
ATOM 1254 C C . GLY A 1 155 ? 6.130 4.563 -8.976 1.00 94.88 155 GLY A C 1
ATOM 1255 O O . GLY A 1 155 ? 5.551 4.747 -7.908 1.00 94.88 155 GLY A O 1
ATOM 1256 N N . THR A 1 156 ? 5.452 4.300 -10.094 1.00 95.06 156 THR A N 1
ATOM 1257 C CA . THR A 1 156 ? 3.979 4.284 -10.136 1.00 95.06 156 THR A CA 1
ATOM 1258 C C . THR A 1 156 ? 3.382 3.305 -9.115 1.00 95.06 156 THR A C 1
ATOM 1260 O O . THR A 1 156 ? 2.405 3.635 -8.441 1.00 95.06 156 THR A O 1
ATOM 1263 N N . TRP A 1 157 ? 3.978 2.126 -8.919 1.00 96.38 157 TRP A N 1
ATOM 1264 C CA . TRP A 1 157 ? 3.488 1.167 -7.918 1.00 96.38 157 TRP A CA 1
ATOM 1265 C C . TRP A 1 157 ? 3.770 1.579 -6.478 1.00 96.38 157 TRP A C 1
ATOM 1267 O O . TRP A 1 157 ? 2.949 1.287 -5.602 1.00 96.38 157 TRP A O 1
ATOM 1277 N N . PHE A 1 158 ? 4.843 2.332 -6.227 1.00 97.50 158 PHE A N 1
ATOM 1278 C CA . PHE A 1 158 ? 5.033 2.978 -4.930 1.00 97.50 158 PHE A CA 1
ATOM 1279 C C . PHE A 1 158 ? 3.899 3.965 -4.614 1.00 97.50 158 PHE A C 1
ATOM 1281 O O . PHE A 1 158 ? 3.410 3.960 -3.484 1.00 97.50 158 PHE A O 1
ATOM 1288 N N . CYS A 1 159 ? 3.376 4.713 -5.597 1.00 96.06 159 CYS A N 1
ATOM 1289 C CA . CYS A 1 159 ? 2.174 5.540 -5.392 1.00 96.06 159 CYS A CA 1
ATOM 1290 C C . CYS A 1 159 ? 0.965 4.706 -4.947 1.00 96.06 159 CYS A C 1
ATOM 1292 O O . CYS A 1 159 ? 0.211 5.127 -4.069 1.00 96.06 159 CYS A O 1
ATOM 1294 N N . PHE A 1 160 ? 0.773 3.513 -5.518 1.00 95.94 160 PHE A N 1
ATOM 1295 C CA . PHE A 1 160 ? -0.312 2.625 -5.095 1.00 95.94 160 PHE A CA 1
ATOM 1296 C C . PHE A 1 160 ? -0.092 2.074 -3.680 1.00 95.94 160 PHE A C 1
ATOM 1298 O O . PHE A 1 160 ? -1.048 2.023 -2.910 1.00 95.94 160 PHE A O 1
ATOM 1305 N N . ILE A 1 161 ? 1.143 1.735 -3.290 1.00 97.19 161 ILE A N 1
ATOM 1306 C CA . ILE A 1 161 ? 1.448 1.346 -1.898 1.00 97.19 161 ILE A CA 1
ATOM 1307 C C . ILE A 1 161 ? 1.091 2.487 -0.936 1.00 97.19 161 ILE A C 1
ATOM 1309 O O . ILE A 1 161 ? 0.394 2.251 0.053 1.00 97.19 161 ILE A O 1
ATOM 1313 N N . ILE A 1 162 ? 1.494 3.727 -1.244 1.00 97.06 162 ILE A N 1
ATOM 1314 C CA . ILE A 1 162 ? 1.126 4.919 -0.458 1.00 97.06 162 ILE A CA 1
ATOM 1315 C C . ILE A 1 162 ? -0.396 5.033 -0.370 1.00 97.06 162 ILE A C 1
ATOM 1317 O O . ILE A 1 162 ? -0.946 5.153 0.721 1.00 97.06 162 ILE A O 1
ATOM 1321 N N . LYS A 1 163 ? -1.101 4.926 -1.502 1.00 94.69 163 LYS A N 1
ATOM 1322 C CA . LYS A 1 163 ? -2.566 4.992 -1.539 1.00 94.69 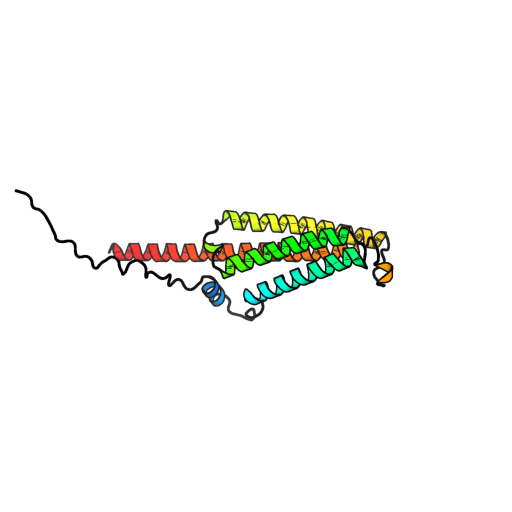163 LYS A CA 1
ATOM 1323 C C . LYS A 1 163 ? -3.202 3.979 -0.586 1.00 94.69 163 LYS A C 1
ATOM 1325 O O . LYS A 1 163 ? -4.031 4.376 0.230 1.00 94.69 163 LYS A O 1
ATOM 1330 N N . TRP A 1 164 ? -2.850 2.697 -0.687 1.00 94.94 164 TRP A N 1
ATOM 1331 C CA . TRP A 1 164 ? -3.483 1.638 0.111 1.00 94.94 164 TRP A CA 1
ATOM 1332 C C . TRP A 1 164 ? -3.145 1.747 1.596 1.00 94.94 164 TRP A C 1
ATOM 1334 O O . TRP A 1 164 ? -4.029 1.597 2.443 1.00 94.94 164 TRP A O 1
ATOM 1344 N N . THR A 1 165 ? -1.895 2.071 1.923 1.00 95.62 165 THR A N 1
ATOM 1345 C CA . THR A 1 165 ? -1.450 2.217 3.315 1.00 95.62 165 THR A CA 1
ATOM 1346 C C . THR A 1 165 ? -2.092 3.429 3.986 1.00 95.62 165 THR A C 1
ATOM 1348 O O . THR A 1 165 ? -2.717 3.291 5.037 1.00 95.62 165 THR A O 1
ATOM 1351 N N . VAL A 1 166 ? -2.068 4.600 3.345 1.00 93.81 166 VAL A N 1
ATOM 1352 C CA . VAL A 1 166 ? -2.726 5.818 3.846 1.00 93.81 166 VAL A CA 1
ATOM 1353 C C . VAL A 1 166 ? -4.231 5.602 4.012 1.00 93.81 166 VAL A C 1
ATOM 1355 O O . VAL A 1 166 ? -4.796 5.907 5.065 1.00 93.81 166 VAL A O 1
ATOM 1358 N N . GLN A 1 167 ? -4.885 5.023 3.003 1.00 92.44 167 GLN A N 1
ATOM 1359 C CA . GLN A 1 167 ? -6.316 4.728 3.040 1.00 92.44 167 GLN A CA 1
ATOM 1360 C C . GLN A 1 167 ? -6.672 3.762 4.186 1.00 92.44 167 GLN A C 1
ATOM 1362 O O . GLN A 1 167 ? -7.698 3.952 4.843 1.00 92.44 167 GLN A O 1
ATOM 1367 N N . SER A 1 168 ? -5.818 2.775 4.471 1.00 93.00 168 SER A N 1
ATOM 1368 C CA . SER A 1 168 ? -5.989 1.844 5.597 1.00 93.00 168 SER A CA 1
ATOM 1369 C C . SER A 1 168 ? -5.765 2.520 6.951 1.00 93.00 168 SER A C 1
ATOM 1371 O O . SER A 1 168 ? -6.559 2.316 7.868 1.00 93.00 168 SER A O 1
ATOM 1373 N N . ALA A 1 169 ? -4.736 3.366 7.075 1.00 91.75 169 ALA A N 1
ATOM 1374 C CA . ALA A 1 169 ? -4.417 4.086 8.308 1.00 91.75 169 ALA A CA 1
ATOM 1375 C C . ALA A 1 169 ? -5.569 5.004 8.737 1.00 91.75 169 ALA A C 1
ATOM 1377 O O . ALA A 1 169 ? -6.071 4.913 9.858 1.00 91.75 169 ALA A O 1
ATOM 1378 N N . PHE A 1 170 ? -6.037 5.866 7.831 1.00 89.62 170 PHE A N 1
ATOM 1379 C CA . PHE A 1 170 ? -7.117 6.799 8.151 1.00 89.62 170 PHE A CA 1
ATOM 1380 C C . PHE A 1 170 ? -8.439 6.089 8.427 1.00 89.62 170 PHE A C 1
ATOM 1382 O O . PHE A 1 170 ? -9.184 6.522 9.306 1.00 89.62 170 PHE A O 1
ATOM 1389 N N . PHE A 1 171 ? -8.710 4.979 7.737 1.00 89.38 171 PHE A N 1
ATOM 1390 C CA . PHE A 1 171 ? -9.891 4.179 8.028 1.00 89.38 171 PHE A CA 1
ATOM 1391 C C . PHE A 1 171 ? -9.821 3.542 9.422 1.00 89.38 171 PHE A C 1
ATOM 1393 O O . PHE A 1 171 ? -10.765 3.696 10.194 1.00 89.38 171 PHE A O 1
ATOM 1400 N N 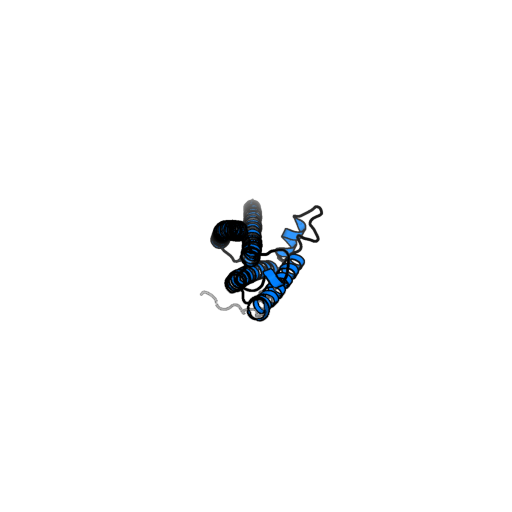. ALA A 1 172 ? -8.694 2.918 9.784 1.00 88.94 172 ALA A N 1
ATOM 1401 C CA . ALA A 1 172 ? -8.494 2.345 11.117 1.00 88.94 172 ALA A CA 1
ATOM 1402 C C . ALA A 1 172 ? -8.715 3.393 12.220 1.00 88.94 172 ALA A C 1
ATOM 1404 O O . ALA A 1 172 ? -9.475 3.153 13.152 1.00 88.94 172 ALA A O 1
ATOM 1405 N N . ARG A 1 173 ? -8.147 4.596 12.057 1.00 88.19 173 ARG A N 1
ATOM 1406 C CA . ARG A 1 173 ? -8.335 5.708 13.002 1.00 88.19 173 ARG A CA 1
ATOM 1407 C C . ARG A 1 173 ? -9.784 6.195 13.073 1.00 88.19 173 ARG A C 1
ATOM 1409 O O . ARG A 1 173 ? -10.254 6.555 14.148 1.00 88.19 173 ARG A O 1
ATOM 1416 N N . SER A 1 174 ? -10.490 6.249 11.940 1.00 86.38 174 SER A N 1
ATOM 1417 C CA . SER A 1 174 ? -11.900 6.660 11.933 1.00 86.38 174 SER A CA 1
ATOM 1418 C C . SER A 1 174 ? -12.799 5.657 12.651 1.00 86.38 174 SER A C 1
ATOM 1420 O O . SER A 1 174 ? -13.709 6.070 13.366 1.00 86.38 174 SER A O 1
ATOM 1422 N N . VAL A 1 175 ? -12.517 4.360 12.497 1.00 85.44 175 VAL A N 1
ATOM 1423 C CA . VAL A 1 175 ? -13.283 3.300 13.155 1.00 85.44 175 VAL A CA 1
ATOM 1424 C C . VAL A 1 175 ? -13.015 3.306 14.653 1.00 85.44 175 VAL A C 1
ATOM 1426 O O . VAL A 1 175 ? -13.962 3.341 15.428 1.00 85.44 175 VAL A O 1
ATOM 1429 N N . ASP A 1 176 ? -11.747 3.375 15.052 1.00 86.75 176 ASP A N 1
ATOM 1430 C CA . ASP A 1 176 ? -11.327 3.444 16.453 1.00 86.75 176 ASP A CA 1
ATOM 1431 C C . ASP A 1 176 ? -11.987 4.612 17.206 1.00 86.75 176 ASP A C 1
ATOM 1433 O O . ASP A 1 176 ? -12.627 4.418 18.238 1.00 86.75 176 ASP A O 1
ATOM 1437 N N . LYS A 1 177 ? -11.963 5.818 16.618 1.00 82.25 177 LYS A N 1
ATOM 1438 C CA . LYS A 1 177 ? -12.624 7.001 17.195 1.00 82.25 177 LYS A CA 1
ATOM 1439 C C . LYS A 1 177 ? -14.133 6.809 17.378 1.00 82.25 177 LYS A C 1
ATOM 1441 O O . LYS A 1 177 ? -14.707 7.364 18.312 1.00 82.25 177 LYS A O 1
ATOM 1446 N N . SER A 1 178 ? -14.787 6.087 16.473 1.00 81.38 178 SER A N 1
ATOM 1447 C CA . SER A 1 178 ? -16.223 5.828 16.580 1.00 81.38 178 SER A CA 1
ATOM 1448 C C . SER A 1 178 ? -16.544 4.744 17.597 1.00 81.38 178 SER A C 1
ATOM 1450 O O . SER A 1 178 ? -17.540 4.875 18.291 1.00 81.38 178 SER A O 1
ATOM 1452 N N . LEU A 1 179 ? -15.721 3.698 17.704 1.00 81.44 179 LEU A N 1
ATOM 1453 C CA . LEU A 1 179 ? -15.895 2.671 18.732 1.00 81.44 179 LEU A CA 1
ATOM 1454 C C . LEU A 1 179 ? -15.734 3.279 20.128 1.00 81.44 179 LEU A C 1
ATOM 1456 O O . LEU A 1 179 ? -16.575 3.053 20.990 1.00 81.44 179 LEU A O 1
ATOM 1460 N N . TYR A 1 180 ? -14.712 4.118 20.317 1.00 79.69 180 TYR A N 1
ATOM 1461 C CA . TYR A 1 180 ? -14.482 4.816 21.580 1.00 79.69 180 TYR A CA 1
ATOM 1462 C C . TYR A 1 180 ? -15.638 5.754 21.960 1.00 79.69 180 TYR A C 1
ATOM 1464 O O . TYR A 1 180 ? -16.062 5.766 23.110 1.00 79.69 180 TYR A O 1
ATOM 1472 N N . ARG A 1 181 ? -16.184 6.510 20.994 1.00 77.00 181 ARG A N 1
ATOM 1473 C CA . ARG A 1 181 ? -17.351 7.377 21.229 1.00 77.00 181 ARG A CA 1
ATOM 1474 C C . ARG A 1 181 ? -18.568 6.572 21.682 1.00 77.00 181 ARG A C 1
ATOM 1476 O O . ARG A 1 181 ? -19.177 6.927 22.678 1.00 77.00 181 ARG A O 1
ATOM 1483 N N . ASN A 1 182 ? -18.883 5.491 20.974 1.00 75.50 182 ASN A N 1
ATOM 1484 C CA . ASN A 1 182 ? -20.050 4.676 21.297 1.00 75.50 182 ASN A CA 1
ATOM 1485 C C . ASN A 1 182 ? -19.905 3.986 22.660 1.00 75.50 182 ASN A C 1
ATOM 1487 O O . ASN A 1 182 ? -20.900 3.776 23.336 1.00 75.50 182 ASN A O 1
ATOM 1491 N N . GLN A 1 183 ? -18.682 3.637 23.071 1.00 75.44 183 GLN A N 1
ATOM 1492 C CA . GLN A 1 183 ? -18.452 3.084 24.402 1.00 75.44 183 GLN A CA 1
ATOM 1493 C C . GLN A 1 183 ? -18.725 4.115 25.508 1.00 75.44 183 GLN A C 1
ATOM 1495 O O . GLN A 1 183 ? -19.367 3.771 26.489 1.00 75.44 183 GLN A O 1
ATOM 1500 N N . ILE A 1 184 ? -18.314 5.376 25.320 1.00 72.62 184 ILE A N 1
ATOM 1501 C CA . ILE A 1 184 ? -18.624 6.464 26.266 1.00 72.62 184 ILE A CA 1
ATOM 1502 C C . ILE A 1 184 ? -20.135 6.688 26.379 1.00 72.62 184 ILE A C 1
ATOM 1504 O O . ILE A 1 184 ? -20.637 6.826 27.486 1.00 72.62 184 ILE A O 1
ATOM 1508 N N . GLU A 1 185 ? -20.854 6.708 25.252 1.00 72.56 185 GLU A N 1
ATOM 1509 C CA . GLU A 1 185 ? -22.313 6.906 25.248 1.00 72.56 185 GLU A CA 1
ATOM 1510 C C . GLU A 1 185 ? -23.043 5.798 26.033 1.00 72.56 185 GLU A C 1
ATOM 1512 O O . GLU A 1 185 ? -23.972 6.094 26.777 1.00 72.56 185 GLU A O 1
ATOM 1517 N N . ILE A 1 186 ? -22.587 4.543 25.929 1.00 72.00 186 ILE A N 1
ATOM 1518 C CA . ILE A 1 186 ? -23.144 3.417 26.700 1.00 72.00 186 ILE A CA 1
ATOM 1519 C C . ILE A 1 186 ? -22.835 3.565 28.198 1.00 72.00 186 ILE A C 1
ATOM 1521 O O . ILE A 1 186 ? -23.724 3.380 29.024 1.00 72.00 186 ILE A O 1
ATOM 1525 N N . ASP A 1 187 ? -21.596 3.923 28.552 1.00 70.31 187 ASP A N 1
ATOM 1526 C CA . ASP A 1 187 ? -21.186 4.077 29.953 1.00 70.31 187 ASP A CA 1
ATOM 1527 C C . ASP A 1 187 ? -21.939 5.238 30.653 1.00 70.31 187 ASP A C 1
ATOM 1529 O O . ASP A 1 187 ? -22.223 5.158 31.850 1.00 70.31 187 ASP A O 1
ATOM 1533 N N . GLU A 1 188 ? -22.285 6.309 29.923 1.00 73.81 188 GLU A N 1
ATOM 1534 C CA . GLU A 1 188 ? -23.120 7.414 30.427 1.00 73.81 188 GLU A CA 1
ATOM 1535 C C . GLU A 1 188 ? -24.584 6.981 30.638 1.00 73.81 188 GLU A C 1
ATOM 1537 O O . GLU A 1 188 ? -25.163 7.266 31.689 1.00 73.81 188 GLU A O 1
ATOM 1542 N N . GLU A 1 189 ? -25.168 6.242 29.689 1.00 71.38 189 GLU A N 1
ATOM 1543 C CA . GLU A 1 189 ? -26.556 5.766 29.774 1.00 71.38 189 GLU A CA 1
ATOM 1544 C C . GLU A 1 189 ? -26.749 4.743 30.913 1.00 71.38 189 GLU A C 1
ATOM 1546 O O . GLU A 1 189 ? -27.720 4.821 31.675 1.00 71.38 189 GLU A O 1
ATOM 1551 N N . ASP A 1 190 ? -25.792 3.830 31.105 1.00 68.44 190 ASP A N 1
ATOM 1552 C CA . ASP A 1 190 ? -25.805 2.871 32.217 1.00 68.44 190 ASP A CA 1
ATOM 1553 C C . ASP A 1 190 ? -25.650 3.573 33.580 1.00 68.44 190 ASP A C 1
ATOM 1555 O O . ASP A 1 190 ? -26.328 3.211 34.550 1.00 68.44 190 ASP A O 1
ATOM 1559 N N . GLY A 1 191 ? -24.812 4.614 33.655 1.00 66.44 191 GLY A N 1
ATOM 1560 C CA . GLY A 1 191 ? -24.624 5.421 34.864 1.00 66.44 191 GLY A CA 1
ATOM 1561 C C . GLY A 1 191 ? -25.900 6.145 35.301 1.00 66.44 191 GLY A C 1
ATOM 1562 O O . GLY A 1 191 ? -26.277 6.089 36.476 1.00 66.44 191 GLY A O 1
ATOM 1563 N N . ASP A 1 192 ? -26.612 6.760 34.358 1.00 64.38 192 ASP A N 1
ATOM 1564 C CA . ASP A 1 192 ? -27.878 7.446 34.634 1.00 64.38 192 ASP A CA 1
ATOM 1565 C C . ASP A 1 192 ? -28.993 6.459 35.020 1.00 64.38 192 ASP A C 1
ATOM 1567 O O . ASP A 1 192 ? -29.786 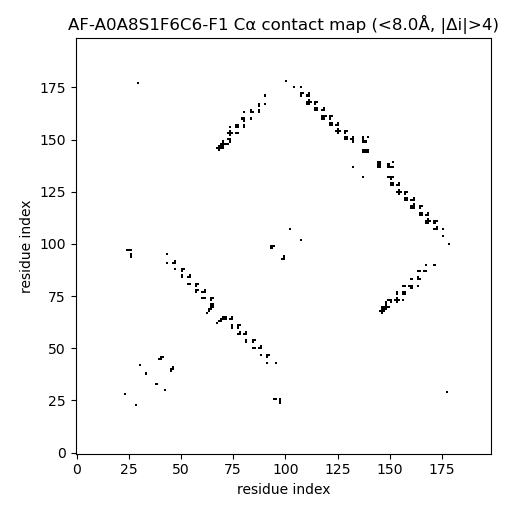6.718 35.936 1.00 64.38 192 ASP A O 1
ATOM 1571 N N . THR A 1 193 ? -29.020 5.280 34.394 1.00 61.03 193 THR A N 1
ATOM 1572 C CA . THR A 1 193 ? -29.999 4.228 34.706 1.00 61.03 193 THR A CA 1
ATOM 1573 C C . THR A 1 193 ? -29.770 3.628 36.100 1.00 61.03 193 THR A C 1
ATOM 1575 O O . THR A 1 193 ? -30.733 3.342 36.822 1.00 61.03 193 THR A O 1
ATOM 1578 N N . GLU A 1 194 ? -28.513 3.477 36.537 1.00 56.44 194 GLU A N 1
ATOM 1579 C CA . GLU A 1 194 ? -28.191 3.017 37.895 1.00 56.44 194 GLU A CA 1
ATOM 1580 C C . GLU A 1 194 ? -28.596 4.046 38.966 1.00 56.44 194 GLU A C 1
ATOM 1582 O O . GLU A 1 194 ? -29.061 3.665 40.046 1.00 56.44 194 GLU A O 1
ATOM 1587 N N . ILE A 1 195 ? -28.478 5.344 38.667 1.00 57.31 195 ILE A N 1
ATOM 1588 C CA . ILE A 1 195 ? -28.906 6.423 39.569 1.00 57.31 195 ILE A CA 1
ATOM 1589 C C . ILE A 1 195 ? -30.430 6.412 39.733 1.00 57.31 195 ILE A C 1
ATOM 1591 O O . ILE A 1 195 ? -30.910 6.455 40.865 1.00 57.31 195 ILE A O 1
ATOM 1595 N N . ILE A 1 196 ? -31.201 6.267 38.649 1.00 53.75 196 ILE A N 1
ATOM 1596 C CA . ILE A 1 196 ? -32.675 6.211 38.712 1.00 53.75 196 ILE A CA 1
ATOM 1597 C C . ILE A 1 196 ? -33.166 4.998 39.518 1.00 53.75 196 ILE A C 1
ATOM 1599 O O . ILE A 1 196 ? -34.178 5.086 40.202 1.00 53.75 196 ILE A O 1
ATOM 1603 N N . ARG A 1 197 ? -32.445 3.871 39.498 1.00 48.50 197 ARG A N 1
ATOM 1604 C CA . ARG A 1 197 ? -32.831 2.660 40.246 1.00 48.50 197 ARG A CA 1
ATOM 1605 C C . ARG A 1 197 ? -32.593 2.754 41.760 1.00 48.50 197 ARG A C 1
ATOM 1607 O O . ARG A 1 197 ? -33.072 1.889 42.493 1.00 48.50 197 ARG A O 1
ATOM 1614 N N . LYS A 1 198 ? -31.812 3.736 42.223 1.00 48.41 198 LYS A N 1
ATOM 1615 C CA . LYS A 1 198 ? -31.458 3.929 43.643 1.00 48.41 198 LYS A CA 1
ATOM 1616 C C . LYS A 1 198 ? -32.340 4.946 44.378 1.00 48.41 198 LYS A C 1
ATOM 1618 O O . LYS A 1 198 ? -32.187 5.065 45.595 1.00 48.41 198 LYS A O 1
ATOM 1623 N N . TYR A 1 199 ? -33.242 5.636 43.683 1.00 44.31 199 TYR A N 1
ATOM 1624 C CA . TYR A 1 199 ? -34.200 6.594 44.251 1.00 44.31 199 TYR A CA 1
ATOM 1625 C C . TYR A 1 199 ? -35.642 6.118 44.064 1.00 44.31 199 TYR A C 1
ATOM 1627 O O . TYR A 1 199 ? -36.481 6.517 44.903 1.00 44.31 199 TYR A O 1
#